Protein AF-A0A934E3X0-F1 (afdb_monomer_lite)

Structure (mmCIF, N/CA/C/O backbone):
data_AF-A0A934E3X0-F1
#
_entry.id   AF-A0A934E3X0-F1
#
loop_
_atom_site.group_PDB
_atom_site.id
_atom_site.type_symbol
_atom_site.label_atom_id
_atom_site.label_alt_id
_atom_site.label_comp_id
_atom_site.label_asym_id
_atom_site.label_entity_id
_atom_site.label_seq_id
_atom_site.pdbx_PDB_ins_code
_atom_site.Cartn_x
_atom_site.Cartn_y
_atom_site.Cartn_z
_atom_site.occupancy
_atom_site.B_iso_or_equiv
_atom_site.auth_seq_id
_atom_site.auth_comp_id
_atom_site.auth_asym_id
_atom_site.auth_atom_id
_atom_site.pdbx_PDB_model_num
ATOM 1 N N . MET A 1 1 ? -31.673 27.595 -51.890 1.00 37.94 1 MET A N 1
ATOM 2 C CA . MET A 1 1 ? -32.051 26.173 -51.716 1.00 37.94 1 MET A CA 1
ATOM 3 C C . MET A 1 1 ? -31.512 25.750 -50.355 1.00 37.94 1 MET A C 1
ATOM 5 O O . MET A 1 1 ? -30.306 25.628 -50.254 1.00 37.94 1 MET A O 1
ATOM 9 N N . LEU A 1 2 ? -32.221 25.829 -49.223 1.00 30.08 2 LEU A N 1
ATOM 10 C CA . LEU A 1 2 ? -33.575 25.390 -48.824 1.00 30.08 2 LEU A CA 1
ATOM 11 C C . LEU A 1 2 ? -33.664 23.862 -48.598 1.00 30.08 2 LEU A C 1
ATOM 13 O O . LEU A 1 2 ? -33.256 23.115 -49.481 1.00 30.08 2 LEU A O 1
ATOM 17 N N . PHE A 1 3 ? -34.230 23.500 -47.427 1.00 30.62 3 PHE A N 1
ATOM 18 C CA . PHE A 1 3 ? -34.384 22.204 -46.712 1.00 30.62 3 PHE A CA 1
ATOM 19 C C . PHE A 1 3 ? -33.191 21.849 -45.799 1.00 30.62 3 PHE A C 1
ATOM 21 O O . PHE A 1 3 ? -32.108 21.586 -46.297 1.00 30.62 3 PHE A O 1
ATOM 28 N N . ILE A 1 4 ? -33.215 21.936 -44.455 1.00 31.58 4 ILE A N 1
ATOM 29 C CA . ILE A 1 4 ? -34.190 21.586 -43.390 1.00 31.58 4 ILE A CA 1
ATOM 30 C C . ILE A 1 4 ? -34.717 20.153 -43.501 1.00 31.58 4 ILE A C 1
ATOM 32 O O . ILE A 1 4 ? -35.638 19.915 -44.270 1.00 31.58 4 ILE A O 1
ATOM 36 N N . THR A 1 5 ? -34.227 19.273 -42.618 1.00 32.75 5 THR A N 1
ATOM 37 C CA . THR A 1 5 ? -35.047 18.253 -41.938 1.00 32.75 5 THR A CA 1
ATOM 38 C C . THR A 1 5 ? -34.384 17.821 -40.634 1.00 32.75 5 THR A C 1
ATOM 40 O O . THR A 1 5 ? -33.288 17.268 -40.620 1.00 32.75 5 THR A O 1
ATOM 43 N N . ALA A 1 6 ? -35.082 18.113 -39.540 1.00 32.00 6 ALA A N 1
ATOM 44 C CA . ALA A 1 6 ? -34.854 17.585 -38.210 1.00 32.00 6 ALA A CA 1
ATOM 45 C C . ALA A 1 6 ? -35.363 16.139 -38.125 1.00 32.00 6 ALA A C 1
ATOM 47 O O . ALA A 1 6 ? -36.420 15.828 -38.675 1.00 32.00 6 ALA A O 1
ATOM 48 N N . LEU A 1 7 ? -34.673 15.288 -37.367 1.00 30.91 7 LEU A N 1
ATOM 49 C CA . LEU A 1 7 ? -35.292 14.103 -36.786 1.00 30.91 7 LEU A CA 1
ATOM 50 C C . LEU A 1 7 ? -34.942 14.058 -35.300 1.00 30.91 7 LEU A C 1
ATOM 52 O O . LEU A 1 7 ? -33.842 13.693 -34.894 1.00 30.91 7 LEU A O 1
ATOM 56 N N . ALA A 1 8 ? -35.907 14.514 -34.509 1.00 31.02 8 ALA A N 1
ATOM 57 C CA . ALA A 1 8 ? -35.975 14.302 -33.080 1.00 31.02 8 ALA A CA 1
ATOM 58 C C . ALA A 1 8 ? -36.229 12.814 -32.813 1.00 31.02 8 ALA A C 1
ATOM 60 O O . ALA A 1 8 ? -37.154 12.233 -33.380 1.00 31.02 8 ALA A O 1
ATOM 61 N N . PHE A 1 9 ? -35.450 12.218 -31.915 1.00 29.70 9 PHE A N 1
ATOM 62 C CA . PHE A 1 9 ? -35.834 10.987 -31.237 1.00 29.70 9 PHE A CA 1
ATOM 63 C C . PHE A 1 9 ? -35.797 11.263 -29.735 1.00 29.70 9 PHE A C 1
ATOM 65 O O . PHE A 1 9 ? -34.794 11.736 -29.202 1.00 29.70 9 PHE A O 1
ATOM 72 N N . GLY A 1 10 ? -36.965 11.107 -29.115 1.00 30.69 10 GLY A N 1
ATOM 73 C CA . GLY A 1 10 ? -37.305 11.620 -27.795 1.00 30.69 10 GLY A CA 1
ATOM 74 C C . GLY A 1 10 ? -36.527 11.013 -26.622 1.00 30.69 10 GLY A C 1
ATOM 75 O O . GLY A 1 10 ? -35.830 10.007 -26.765 1.00 30.69 10 GLY A O 1
ATOM 76 N N . PRO A 1 11 ? -36.674 11.624 -25.434 1.00 35.34 11 PRO A N 1
ATOM 77 C CA . PRO A 1 11 ? -36.043 11.155 -24.214 1.00 35.34 11 PRO A CA 1
ATOM 78 C C . PRO A 1 11 ? -36.692 9.843 -23.769 1.00 35.34 11 PRO A C 1
ATOM 80 O O . PRO A 1 11 ? -37.913 9.744 -23.637 1.00 35.34 11 PRO A O 1
ATOM 83 N N . LEU A 1 12 ? -35.862 8.837 -23.501 1.00 29.53 12 LEU A N 1
ATOM 84 C CA . LEU A 1 12 ? -36.288 7.635 -22.800 1.00 29.53 12 LEU A CA 1
ATOM 85 C C . LEU A 1 12 ? -36.643 8.034 -21.359 1.00 29.53 12 LEU A C 1
ATOM 87 O O . LEU A 1 12 ? -35.777 8.181 -20.498 1.00 29.53 12 LEU A O 1
ATOM 91 N N . ALA A 1 13 ? -37.932 8.240 -21.105 1.00 31.34 13 ALA A N 1
ATOM 92 C CA . ALA A 1 13 ? -38.483 8.321 -19.764 1.00 31.34 13 ALA A CA 1
ATOM 93 C C . ALA A 1 13 ? -38.425 6.924 -19.123 1.00 31.34 13 ALA A C 1
ATOM 95 O O . ALA A 1 13 ? -39.389 6.162 -19.155 1.00 31.34 13 ALA A O 1
ATOM 96 N N . ALA A 1 14 ? -37.276 6.576 -18.544 1.00 31.84 14 ALA A N 1
ATOM 97 C CA . ALA A 1 14 ? -37.182 5.460 -17.617 1.00 31.84 14 ALA A CA 1
ATOM 98 C C . ALA A 1 14 ? -37.760 5.908 -16.267 1.00 31.84 14 ALA A C 1
ATOM 100 O O . ALA A 1 14 ? -37.100 6.533 -15.439 1.00 31.84 14 ALA A O 1
ATOM 101 N N . LYS A 1 15 ? -39.042 5.600 -16.077 1.00 34.06 15 LYS A N 1
ATOM 102 C CA . LYS A 1 15 ? -39.728 5.589 -14.787 1.00 34.06 15 LYS A CA 1
ATOM 103 C C . LYS A 1 15 ? -39.009 4.597 -13.862 1.00 34.06 15 LYS A C 1
ATOM 105 O O . LYS A 1 15 ? -39.299 3.408 -13.895 1.00 34.06 15 LYS A O 1
ATOM 110 N N . ALA A 1 16 ? -38.105 5.084 -13.021 1.00 29.34 16 ALA A N 1
ATOM 111 C CA . ALA A 1 16 ? -37.673 4.378 -11.821 1.00 29.34 16 ALA A CA 1
ATOM 112 C C . ALA A 1 16 ? -38.244 5.130 -10.619 1.00 29.34 16 ALA A C 1
ATOM 114 O O . ALA A 1 16 ? -37.677 6.096 -10.120 1.00 29.34 16 ALA A O 1
ATOM 115 N N . ALA A 1 17 ? -39.442 4.716 -10.216 1.00 32.19 17 ALA A N 1
ATOM 116 C CA . ALA A 1 17 ? -39.957 5.020 -8.898 1.00 32.19 17 ALA A CA 1
ATOM 117 C C . ALA A 1 17 ? -39.159 4.191 -7.882 1.00 32.19 17 ALA A C 1
ATOM 119 O O . ALA A 1 17 ? -39.369 2.986 -7.789 1.00 32.19 17 ALA A O 1
ATOM 120 N N . HIS A 1 18 ? -38.250 4.828 -7.154 1.00 33.38 18 HIS A N 1
ATOM 121 C CA . HIS A 1 18 ? -37.888 4.480 -5.777 1.00 33.38 18 HIS A CA 1
ATOM 122 C C . HIS A 1 18 ? -38.083 5.803 -5.026 1.00 33.38 18 HIS A C 1
ATOM 124 O O . HIS A 1 18 ? -37.352 6.755 -5.264 1.00 33.38 18 HIS A O 1
ATOM 130 N N . ALA A 1 19 ? -39.271 6.054 -4.475 1.00 29.94 19 ALA A N 1
ATOM 131 C CA . ALA A 1 19 ? -39.631 5.641 -3.121 1.00 29.94 19 ALA A CA 1
ATOM 132 C C . ALA A 1 19 ? -38.543 6.089 -2.140 1.00 29.94 19 ALA A C 1
ATOM 134 O O . ALA A 1 19 ? -37.473 5.490 -2.085 1.00 29.94 19 ALA A O 1
ATOM 135 N N . ASP A 1 20 ? -38.848 7.172 -1.423 1.00 31.94 20 ASP A N 1
ATOM 136 C CA . ASP A 1 20 ? -38.170 7.599 -0.206 1.00 31.94 20 ASP A CA 1
ATOM 137 C C . ASP A 1 20 ? -38.100 6.418 0.772 1.00 31.94 20 ASP A C 1
ATOM 139 O O . ASP A 1 20 ? -39.019 6.171 1.553 1.00 31.94 20 ASP A O 1
ATOM 143 N N . GLU A 1 21 ? -37.009 5.664 0.713 1.00 30.62 21 GLU A N 1
ATOM 144 C CA . GLU A 1 21 ? -36.577 4.816 1.809 1.00 30.62 21 GLU A CA 1
ATOM 145 C C . GLU A 1 21 ? -35.590 5.631 2.641 1.00 30.62 21 GLU A C 1
ATOM 147 O O . GLU A 1 21 ? -34.545 6.073 2.158 1.00 30.62 21 GLU A O 1
ATOM 152 N N . VAL A 1 22 ? -35.972 5.854 3.901 1.00 34.38 22 VAL A N 1
ATOM 153 C CA . VAL A 1 22 ? -35.118 6.290 5.013 1.00 34.38 22 VAL A CA 1
ATOM 154 C C . VAL A 1 22 ? -33.699 5.749 4.804 1.00 34.38 22 VAL A C 1
ATOM 156 O O . VAL A 1 22 ? -33.590 4.557 4.511 1.00 34.38 22 VAL A O 1
ATOM 159 N N . PRO A 1 23 ? -32.622 6.547 4.959 1.00 34.75 23 PRO A N 1
ATOM 160 C CA . PRO A 1 23 ? -31.268 6.029 4.837 1.00 34.75 23 PRO A CA 1
ATOM 161 C C . PRO A 1 23 ? -31.065 4.977 5.927 1.00 34.75 23 PRO A C 1
ATOM 163 O O . PRO A 1 23 ? -30.749 5.289 7.073 1.00 34.75 23 PRO A O 1
ATOM 166 N N . GLN A 1 24 ? -31.306 3.714 5.580 1.00 37.62 24 GLN A N 1
ATOM 167 C CA . GLN A 1 24 ? -30.912 2.584 6.389 1.00 37.62 24 GLN A CA 1
ATOM 168 C C . GLN A 1 24 ? -29.394 2.679 6.448 1.00 37.62 24 GLN A C 1
ATOM 170 O O . GLN A 1 24 ? -28.737 2.595 5.407 1.00 37.62 24 GLN A O 1
ATOM 175 N N . SER A 1 25 ? -28.855 2.955 7.642 1.00 43.34 25 SER A N 1
ATOM 176 C CA . SER A 1 25 ? -27.420 2.946 7.917 1.00 43.34 25 SER A CA 1
ATOM 177 C C . SER A 1 25 ? -26.826 1.741 7.179 1.00 43.34 25 SER A C 1
ATOM 179 O O . SER A 1 25 ? -27.262 0.625 7.476 1.00 43.34 25 SER A O 1
ATOM 181 N N . PRO A 1 26 ? -25.959 1.932 6.161 1.00 54.25 26 PRO A N 1
ATOM 182 C CA . PRO A 1 26 ? -25.535 0.858 5.275 1.00 54.25 26 PRO A CA 1
ATOM 183 C C . PRO A 1 26 ? -24.836 -0.176 6.132 1.00 54.25 26 PRO A C 1
ATOM 185 O O . PRO A 1 26 ? -23.713 0.022 6.594 1.00 54.25 26 PRO A O 1
ATOM 188 N N . SER A 1 27 ? -25.556 -1.246 6.420 1.00 56.62 27 SER A N 1
ATOM 189 C CA . SER A 1 27 ? -25.101 -2.235 7.358 1.00 56.62 27 SER A CA 1
ATOM 190 C C . SER A 1 27 ? -24.001 -3.005 6.613 1.00 56.62 27 SER A C 1
ATOM 192 O O . SER A 1 27 ? -24.175 -3.476 5.487 1.00 56.62 27 SER A O 1
ATOM 194 N N . LEU A 1 28 ? -22.789 -2.973 7.161 1.00 66.00 28 LEU A N 1
ATOM 195 C CA . LEU A 1 28 ? -21.596 -3.429 6.457 1.00 66.00 28 LEU A CA 1
ATOM 196 C C . LEU A 1 28 ? -21.351 -4.902 6.781 1.00 66.00 28 LEU A C 1
ATOM 198 O O . LEU A 1 28 ? -21.064 -5.266 7.923 1.00 66.00 28 LEU A O 1
ATOM 202 N N . SER A 1 29 ? -21.441 -5.755 5.762 1.00 77.31 29 SER A N 1
ATOM 203 C CA . SER A 1 29 ? -20.859 -7.097 5.823 1.00 77.31 29 SER A CA 1
ATOM 204 C C . SER A 1 29 ? -19.344 -7.005 5.645 1.00 77.31 29 SER A C 1
ATOM 206 O O . SER A 1 29 ? -18.853 -6.121 4.931 1.00 77.31 29 SER A O 1
ATOM 208 N N . ARG A 1 30 ? -18.588 -7.933 6.245 1.00 80.31 30 ARG A N 1
ATOM 209 C CA . ARG A 1 30 ? -17.117 -7.975 6.139 1.00 80.31 30 ARG A CA 1
ATOM 210 C C . ARG A 1 30 ? -16.632 -7.876 4.685 1.00 80.31 30 ARG A C 1
ATOM 212 O O . ARG A 1 30 ? -15.799 -7.040 4.342 1.00 80.31 30 ARG A O 1
ATOM 219 N N . LEU A 1 31 ? -17.216 -8.679 3.793 1.00 76.94 31 LEU A N 1
ATOM 220 C CA . LEU A 1 31 ? -16.875 -8.668 2.364 1.00 76.94 31 LEU A CA 1
ATOM 221 C C . LEU A 1 31 ? -17.270 -7.358 1.664 1.00 76.94 31 LEU A C 1
ATOM 223 O O . LEU A 1 31 ? -16.590 -6.929 0.729 1.00 76.94 31 LEU A O 1
ATOM 227 N N . GLY A 1 32 ? -18.357 -6.717 2.102 1.00 80.25 32 GLY A N 1
ATOM 228 C CA . GLY A 1 32 ? -18.757 -5.394 1.629 1.00 80.25 32 GLY A CA 1
ATOM 229 C C . GLY A 1 32 ? -17.746 -4.313 2.014 1.00 80.25 32 GLY A C 1
ATOM 230 O O . GLY A 1 32 ? -17.408 -3.474 1.175 1.00 80.25 32 GLY A O 1
ATOM 231 N N . ALA A 1 33 ? -17.211 -4.382 3.237 1.00 78.81 33 ALA A N 1
ATOM 232 C CA . ALA A 1 33 ? -16.188 -3.466 3.736 1.00 78.81 33 ALA A CA 1
ATOM 233 C C . ALA A 1 33 ? -14.894 -3.588 2.929 1.00 78.81 33 ALA A C 1
ATOM 235 O O . ALA A 1 33 ? -14.414 -2.596 2.383 1.00 78.81 33 ALA A O 1
ATOM 236 N N . VAL A 1 34 ? -14.393 -4.814 2.751 1.00 83.12 34 VAL A N 1
ATOM 237 C CA . VAL A 1 34 ? -13.176 -5.080 1.969 1.00 83.12 34 VAL A CA 1
ATOM 238 C C . VAL A 1 34 ? -13.328 -4.603 0.528 1.00 83.12 34 VAL A C 1
ATOM 240 O O . VAL A 1 34 ? -12.466 -3.891 0.012 1.00 83.12 34 VAL A O 1
ATOM 243 N N . ARG A 1 35 ? -14.444 -4.937 -0.135 1.00 85.31 35 ARG A N 1
ATOM 244 C CA . ARG A 1 35 ? -14.687 -4.506 -1.519 1.00 85.31 35 ARG A CA 1
ATOM 245 C C . ARG A 1 35 ? -14.656 -2.989 -1.641 1.00 85.31 35 ARG A C 1
ATOM 247 O O . ARG A 1 35 ? -14.082 -2.463 -2.595 1.00 85.31 35 ARG A O 1
ATOM 254 N N . ARG A 1 36 ? -15.287 -2.294 -0.694 1.00 83.25 36 ARG A N 1
ATOM 255 C CA . ARG A 1 36 ? -15.333 -0.838 -0.712 1.00 83.25 36 ARG A CA 1
ATOM 256 C C . ARG A 1 36 ? -13.952 -0.245 -0.456 1.00 83.25 36 ARG A C 1
ATOM 258 O O . ARG A 1 36 ? -13.524 0.547 -1.289 1.00 83.25 36 ARG A O 1
ATOM 265 N N . ALA A 1 37 ? -13.240 -0.708 0.572 1.00 84.19 37 ALA A N 1
ATOM 266 C CA . ALA A 1 37 ? -11.875 -0.283 0.879 1.00 84.19 37 ALA A CA 1
ATOM 267 C C . ALA A 1 37 ? -10.943 -0.432 -0.332 1.00 84.19 37 ALA A C 1
ATOM 269 O O . ALA A 1 37 ? -10.311 0.530 -0.748 1.00 84.19 37 ALA A O 1
ATOM 270 N N . VAL A 1 38 ? -10.927 -1.597 -0.985 1.00 85.25 38 VAL A N 1
ATOM 271 C CA . VAL A 1 38 ? -10.086 -1.836 -2.173 1.00 85.25 38 VAL A CA 1
ATOM 272 C C . VAL A 1 38 ? -10.429 -0.883 -3.328 1.00 85.25 38 VAL A C 1
ATOM 274 O O . VAL A 1 38 ? -9.555 -0.508 -4.107 1.00 85.25 38 VAL A O 1
ATOM 277 N N . SER A 1 39 ? -11.693 -0.475 -3.460 1.00 84.62 39 SER A N 1
ATOM 278 C CA . SER A 1 39 ? -12.124 0.430 -4.531 1.00 84.62 39 SER A CA 1
ATOM 279 C C . SER A 1 39 ? -11.853 1.913 -4.257 1.00 84.62 39 SER A C 1
ATOM 281 O O . SER A 1 39 ? -11.651 2.664 -5.211 1.00 84.62 39 SER A O 1
ATOM 283 N N . SER A 1 40 ? -11.864 2.342 -2.991 1.00 84.56 40 SER A N 1
ATOM 284 C CA . SER A 1 40 ? -11.765 3.755 -2.599 1.00 84.56 40 SER A CA 1
ATOM 285 C C . SER A 1 40 ? -10.419 4.141 -1.986 1.00 84.56 40 SER A C 1
ATOM 287 O O . SER A 1 40 ? -10.126 5.332 -1.888 1.00 84.56 40 SER A O 1
ATOM 289 N N . ASN A 1 41 ? -9.586 3.175 -1.594 1.00 87.75 41 ASN A N 1
ATOM 290 C CA . ASN A 1 41 ? -8.328 3.459 -0.919 1.00 87.75 41 ASN A CA 1
ATOM 291 C C . ASN A 1 41 ? -7.305 4.114 -1.869 1.00 87.75 41 ASN A C 1
ATOM 293 O O . ASN A 1 41 ? -6.878 3.538 -2.875 1.00 87.75 41 ASN A O 1
ATOM 297 N N . LEU A 1 42 ? -6.890 5.335 -1.520 1.00 86.94 42 LEU A N 1
ATOM 298 C CA . LEU A 1 42 ? -5.959 6.138 -2.312 1.00 86.94 42 LEU A CA 1
ATOM 299 C C . LEU A 1 42 ? -4.542 5.548 -2.343 1.00 86.94 42 LEU A C 1
ATOM 301 O O . LEU A 1 42 ? -3.879 5.636 -3.374 1.00 86.94 42 LEU A O 1
ATOM 305 N N . VAL A 1 43 ? -4.087 4.927 -1.250 1.00 88.44 43 VAL A N 1
ATOM 306 C CA . VAL A 1 43 ? -2.760 4.293 -1.170 1.00 88.44 43 VAL A CA 1
ATOM 307 C C . VAL A 1 43 ? -2.681 3.127 -2.153 1.00 88.44 43 VAL A C 1
ATOM 309 O O . VAL A 1 43 ? -1.729 3.014 -2.922 1.00 88.44 43 VAL A O 1
ATOM 312 N N . LEU A 1 44 ? -3.729 2.309 -2.241 1.00 91.19 44 LEU A N 1
ATOM 313 C CA . LEU A 1 44 ? -3.761 1.227 -3.221 1.00 91.19 44 LEU A CA 1
ATOM 314 C C . LEU A 1 44 ? -3.767 1.759 -4.667 1.00 91.19 44 LEU A C 1
ATOM 316 O O . LEU A 1 44 ? -3.134 1.176 -5.554 1.00 91.19 44 LEU A O 1
ATOM 320 N N . LEU A 1 45 ? -4.442 2.886 -4.923 1.00 90.38 45 LEU A N 1
ATOM 321 C CA . LEU A 1 45 ? -4.426 3.539 -6.235 1.00 90.38 45 LEU A CA 1
ATOM 322 C C . LEU A 1 45 ? -3.033 4.059 -6.607 1.00 90.38 45 LEU A C 1
ATOM 324 O O . LEU A 1 45 ? -2.607 3.855 -7.747 1.00 90.38 45 LEU A O 1
ATOM 328 N N . THR A 1 46 ? -2.302 4.684 -5.679 1.00 93.25 46 THR A N 1
ATOM 329 C CA . THR A 1 46 ? -0.929 5.138 -5.947 1.00 93.25 46 THR A CA 1
ATOM 330 C C . THR A 1 46 ? -0.008 3.953 -6.219 1.00 93.25 46 THR A C 1
ATOM 332 O O . THR A 1 46 ? 0.695 3.966 -7.230 1.00 93.25 46 THR A O 1
ATOM 335 N N . LYS A 1 47 ? -0.097 2.869 -5.437 1.00 92.94 47 LYS A N 1
ATOM 336 C CA . LYS A 1 47 ? 0.648 1.626 -5.703 1.00 92.94 47 LYS A CA 1
ATOM 337 C C . LYS A 1 47 ? 0.314 1.009 -7.056 1.00 92.94 47 LYS A C 1
ATOM 339 O O . LYS A 1 47 ? 1.207 0.572 -7.785 1.00 92.94 47 LYS A O 1
ATOM 344 N N . ARG A 1 48 ? -0.957 1.032 -7.460 1.00 94.25 48 ARG A N 1
ATOM 345 C CA . ARG A 1 48 ? -1.369 0.571 -8.793 1.00 94.25 48 ARG A CA 1
ATOM 346 C C . ARG A 1 48 ? -0.740 1.411 -9.909 1.00 94.2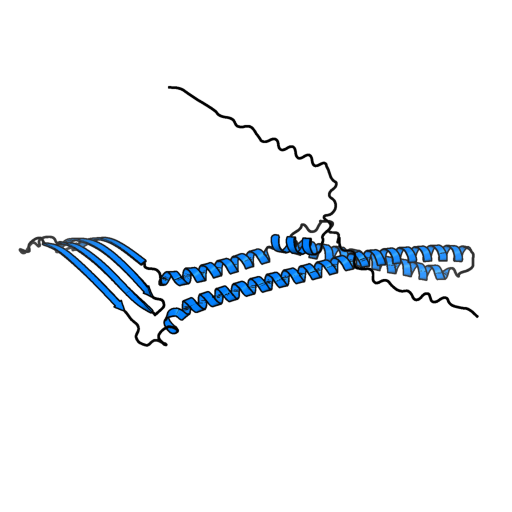5 48 ARG A C 1
ATOM 348 O O . ARG A 1 48 ? -0.362 0.862 -10.948 1.00 94.25 48 ARG A O 1
ATOM 355 N N . LEU A 1 49 ? -0.639 2.727 -9.719 1.00 95.44 49 LEU A N 1
ATOM 356 C CA . LEU A 1 49 ? 0.026 3.626 -10.665 1.00 95.44 49 LEU A CA 1
ATOM 357 C C . LEU A 1 49 ? 1.541 3.394 -10.700 1.00 95.44 49 LEU A C 1
ATOM 359 O O . LEU A 1 49 ? 2.110 3.371 -11.790 1.00 95.44 49 LEU A O 1
ATOM 363 N N . GLU A 1 50 ? 2.182 3.158 -9.553 1.00 94.44 50 GLU A N 1
ATOM 364 C CA . GLU A 1 50 ? 3.605 2.802 -9.463 1.00 94.44 50 GLU A CA 1
ATOM 365 C C . GLU A 1 50 ? 3.909 1.509 -10.227 1.00 94.44 50 GLU A C 1
ATOM 367 O O . GLU A 1 50 ? 4.786 1.506 -11.093 1.00 94.44 50 GLU A O 1
ATOM 372 N N . MET A 1 51 ? 3.127 0.448 -9.999 1.00 95.81 51 MET A N 1
ATOM 373 C CA . MET A 1 51 ? 3.226 -0.804 -10.755 1.00 95.81 51 MET A CA 1
ATOM 374 C C . MET A 1 51 ? 3.073 -0.550 -12.263 1.00 95.81 51 MET A C 1
ATOM 376 O O . MET A 1 51 ? 3.875 -1.025 -13.066 1.00 95.81 51 MET A O 1
ATOM 380 N N . ARG A 1 52 ? 2.067 0.233 -12.678 1.00 95.94 52 ARG A N 1
ATOM 381 C CA . ARG A 1 52 ? 1.836 0.520 -14.102 1.00 95.94 52 ARG A CA 1
ATOM 382 C C . ARG A 1 52 ? 2.967 1.339 -14.722 1.00 95.94 52 ARG A C 1
ATOM 384 O O . ARG A 1 52 ? 3.330 1.088 -15.869 1.00 95.94 52 ARG A O 1
ATOM 391 N N . ARG A 1 53 ? 3.541 2.287 -13.978 1.00 96.62 53 ARG A N 1
ATOM 392 C CA . ARG A 1 53 ? 4.730 3.043 -14.392 1.00 96.62 53 ARG A CA 1
ATOM 393 C C . ARG A 1 53 ? 5.902 2.101 -14.640 1.00 96.62 53 ARG A C 1
ATOM 395 O O . ARG A 1 53 ? 6.554 2.211 -15.670 1.00 96.62 53 ARG A O 1
ATOM 402 N N . GLN A 1 54 ? 6.142 1.168 -13.728 1.00 94.06 54 GLN A N 1
ATOM 403 C CA . GLN A 1 54 ? 7.259 0.228 -13.822 1.00 94.06 54 GLN A CA 1
ATOM 404 C C . GLN A 1 54 ? 7.095 -0.739 -14.993 1.00 94.06 54 GLN A C 1
ATOM 406 O O . GLN A 1 54 ? 8.035 -0.950 -15.755 1.00 94.06 54 GLN A O 1
ATOM 411 N N . HIS A 1 55 ? 5.869 -1.193 -15.244 1.00 95.38 55 HIS A N 1
ATOM 412 C CA . HIS A 1 55 ? 5.561 -1.960 -16.443 1.00 95.38 55 HIS A CA 1
ATOM 413 C C . HIS A 1 55 ? 5.846 -1.177 -17.739 1.00 95.38 55 HIS A C 1
ATOM 415 O O . HIS A 1 55 ? 6.386 -1.720 -18.703 1.00 95.38 55 HIS A O 1
ATOM 421 N N . LEU A 1 56 ? 5.521 0.121 -17.776 1.00 95.25 56 LEU A N 1
ATOM 422 C CA . LEU A 1 56 ? 5.852 0.976 -18.920 1.00 95.25 56 LEU A CA 1
ATOM 423 C C . LEU A 1 56 ? 7.361 1.186 -19.071 1.00 95.25 56 LEU A C 1
ATOM 425 O O . LEU A 1 56 ? 7.839 1.210 -20.201 1.00 95.25 56 LEU A O 1
ATOM 429 N N . LEU A 1 57 ? 8.112 1.285 -17.973 1.00 94.31 57 LEU A N 1
ATOM 430 C CA . LEU A 1 57 ? 9.575 1.351 -18.012 1.00 94.31 57 LEU A CA 1
ATOM 431 C C . LEU A 1 57 ? 10.188 0.049 -18.538 1.00 94.31 57 LEU A C 1
ATOM 433 O O . LEU A 1 57 ? 11.088 0.105 -19.371 1.00 94.31 57 LEU A O 1
ATOM 437 N N . ALA A 1 58 ? 9.651 -1.110 -18.153 1.00 93.56 58 ALA A N 1
ATOM 438 C CA . ALA A 1 58 ? 10.063 -2.395 -18.716 1.00 93.56 58 ALA A CA 1
ATOM 439 C C . ALA A 1 58 ? 9.783 -2.485 -20.222 1.00 93.56 58 ALA A C 1
ATOM 441 O O . ALA A 1 58 ? 10.608 -2.981 -20.986 1.00 93.56 58 ALA A O 1
ATOM 442 N N . ARG A 1 59 ? 8.659 -1.929 -20.687 1.00 92.31 59 ARG A N 1
ATOM 443 C CA . ARG A 1 59 ? 8.383 -1.799 -22.126 1.00 92.31 59 ARG A CA 1
ATOM 444 C C . ARG A 1 59 ? 9.309 -0.795 -22.812 1.00 92.31 59 ARG A C 1
ATOM 446 O O . ARG A 1 59 ? 9.754 -1.059 -23.923 1.00 92.31 59 ARG A O 1
ATOM 453 N N . ALA A 1 60 ? 9.627 0.327 -22.171 1.00 91.88 60 ALA A N 1
ATOM 454 C CA . ALA A 1 60 ? 10.557 1.324 -22.698 1.00 91.88 60 ALA A CA 1
ATOM 455 C C . ALA A 1 60 ? 12.000 0.796 -22.762 1.00 91.88 60 ALA A C 1
ATOM 457 O O . ALA A 1 60 ? 12.750 1.188 -23.651 1.00 91.88 60 ALA A O 1
ATOM 458 N N . ALA A 1 61 ? 12.376 -0.157 -21.903 1.00 90.31 61 ALA A N 1
ATOM 459 C CA . ALA A 1 61 ? 13.670 -0.837 -21.974 1.00 90.31 61 ALA A CA 1
ATOM 460 C C . ALA A 1 61 ? 13.882 -1.586 -23.304 1.00 90.31 61 ALA A C 1
ATOM 462 O O . ALA A 1 61 ? 15.024 -1.836 -23.686 1.00 90.31 61 ALA A O 1
ATOM 463 N N . TRP A 1 62 ? 12.808 -1.890 -24.044 1.00 87.94 62 TRP A N 1
ATOM 464 C CA . TRP A 1 62 ? 12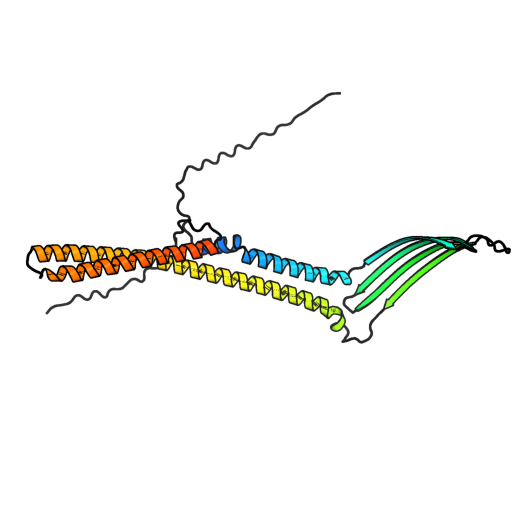.890 -2.440 -25.398 1.00 87.94 62 TRP A CA 1
ATOM 465 C C . TRP A 1 62 ? 13.192 -1.400 -26.485 1.00 87.94 62 TRP A C 1
ATOM 467 O O . TRP A 1 62 ? 13.621 -1.778 -27.573 1.00 87.94 62 TRP A O 1
ATOM 477 N N . GLN A 1 63 ? 13.013 -0.102 -26.216 1.00 89.19 63 GLN A N 1
ATOM 478 C CA . GLN A 1 63 ? 13.185 0.973 -27.201 1.00 89.19 63 GLN A CA 1
ATOM 479 C C . GLN A 1 63 ? 14.562 0.960 -27.888 1.00 89.19 63 GLN A C 1
ATOM 481 O O . GLN A 1 63 ? 14.593 1.067 -29.116 1.00 89.19 63 GLN A O 1
ATOM 486 N N . PRO A 1 64 ? 15.695 0.756 -27.183 1.00 86.69 64 PRO A N 1
ATOM 487 C CA . PRO A 1 64 ? 17.004 0.685 -27.831 1.00 86.69 64 PRO A CA 1
ATOM 488 C C . PRO A 1 64 ? 17.149 -0.480 -28.814 1.00 86.69 64 PRO A C 1
ATOM 490 O O . PRO A 1 64 ? 18.062 -0.451 -29.630 1.00 86.69 64 PRO A O 1
ATOM 493 N N . TYR A 1 65 ? 16.291 -1.501 -28.724 1.00 87.12 65 TYR A N 1
ATOM 494 C CA . TYR A 1 65 ? 16.317 -2.688 -29.582 1.00 87.12 65 TYR A CA 1
ATOM 495 C C . TYR A 1 65 ? 15.304 -2.630 -30.731 1.00 87.12 65 TYR A C 1
ATOM 497 O O . TYR A 1 65 ? 15.166 -3.588 -31.491 1.00 87.12 65 TYR A O 1
ATOM 505 N N . SER A 1 66 ? 14.579 -1.519 -30.858 1.00 89.81 66 SER A N 1
ATOM 506 C CA . SER A 1 66 ? 13.713 -1.260 -32.004 1.00 89.81 66 SER A CA 1
ATOM 507 C C . SER A 1 66 ? 14.505 -0.602 -33.141 1.00 89.81 66 SER A C 1
ATOM 509 O O . SER A 1 66 ? 15.455 0.135 -32.864 1.00 89.81 66 SER A O 1
ATOM 511 N N . PRO A 1 67 ? 14.162 -0.868 -34.415 1.00 90.75 67 PRO A N 1
ATOM 512 C CA . PRO A 1 67 ? 14.810 -0.196 -35.531 1.00 90.75 67 PRO A CA 1
ATOM 513 C C . PRO A 1 67 ? 14.477 1.300 -35.497 1.00 90.75 67 PRO A C 1
ATOM 515 O O . PRO A 1 67 ? 13.303 1.673 -35.466 1.00 90.75 67 PRO A O 1
ATOM 518 N N . SER A 1 68 ? 15.497 2.155 -35.520 1.00 90.88 68 SER A N 1
ATOM 519 C CA . SER A 1 68 ? 15.326 3.599 -35.673 1.00 90.88 68 SER A CA 1
ATOM 520 C C . SER A 1 68 ? 15.558 4.008 -37.123 1.00 90.88 68 SER A C 1
ATOM 522 O O . SER A 1 68 ? 16.473 3.508 -37.775 1.00 90.88 68 SER A O 1
ATOM 524 N N . LEU A 1 69 ? 14.718 4.917 -37.623 1.00 92.75 69 LEU A N 1
ATOM 525 C CA . LEU A 1 69 ? 14.889 5.593 -38.906 1.00 92.75 69 LEU A CA 1
ATOM 526 C C . LEU A 1 69 ? 15.208 7.059 -38.621 1.00 92.75 69 LEU A C 1
ATOM 528 O O . LEU A 1 69 ? 14.429 7.744 -37.958 1.00 92.75 69 LEU A O 1
ATOM 532 N N . ILE A 1 70 ? 16.344 7.523 -39.119 1.00 93.50 70 ILE A N 1
ATOM 533 C CA . ILE A 1 70 ? 16.777 8.914 -39.033 1.00 93.50 70 ILE A CA 1
ATOM 534 C C . ILE A 1 70 ? 16.758 9.473 -40.449 1.00 93.50 70 ILE A C 1
ATOM 536 O O . ILE A 1 70 ? 17.321 8.871 -41.361 1.00 93.50 70 ILE A O 1
ATOM 540 N N . LEU A 1 71 ? 16.086 10.606 -40.620 1.00 94.44 71 LEU A N 1
ATOM 541 C CA . LEU A 1 71 ? 16.078 11.384 -41.851 1.00 94.44 71 LEU A CA 1
ATOM 542 C C . LEU A 1 71 ? 16.619 12.763 -41.503 1.00 94.44 71 LEU A C 1
ATOM 544 O O . LEU A 1 71 ? 16.083 13.429 -40.618 1.00 94.44 71 LEU A O 1
ATOM 548 N N . GLU A 1 72 ? 17.676 13.167 -42.183 1.00 93.00 72 GLU A N 1
ATOM 549 C CA . GLU A 1 72 ? 18.369 14.423 -41.947 1.00 93.00 72 GLU A CA 1
ATOM 55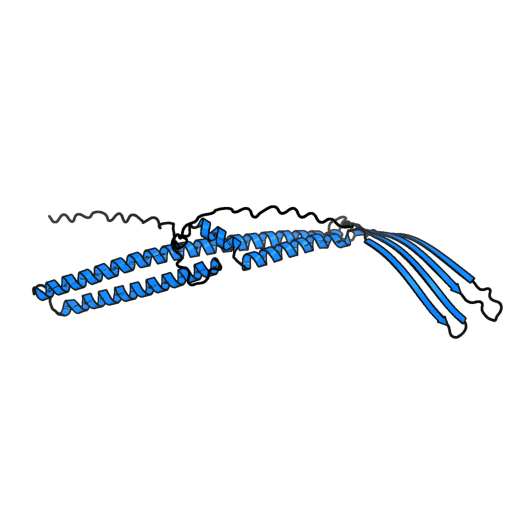0 C C . GLU A 1 72 ? 18.458 15.191 -43.266 1.00 93.00 72 GLU A C 1
ATOM 552 O O . GLU A 1 72 ? 18.681 14.616 -44.335 1.00 93.00 72 GLU A O 1
ATOM 557 N N . ALA A 1 73 ? 18.201 16.492 -43.200 1.00 93.88 73 ALA A N 1
ATOM 558 C CA . ALA A 1 73 ? 18.269 17.390 -44.337 1.00 93.88 73 ALA A CA 1
ATOM 559 C C . ALA A 1 73 ? 18.843 18.715 -43.846 1.00 93.88 73 ALA A C 1
ATOM 561 O O . ALA A 1 73 ? 18.174 19.458 -43.126 1.00 93.88 73 ALA A O 1
ATOM 562 N N . ASP A 1 74 ? 20.072 19.004 -44.245 1.00 92.06 74 ASP A N 1
ATOM 563 C CA . ASP A 1 74 ? 20.794 20.194 -43.830 1.00 92.06 74 ASP A CA 1
ATOM 564 C C . ASP A 1 74 ? 21.074 21.093 -45.021 1.00 92.06 74 ASP A C 1
ATOM 566 O O . ASP A 1 74 ? 21.487 20.648 -46.092 1.00 92.06 74 ASP A O 1
ATOM 570 N N . TYR A 1 75 ? 20.919 22.392 -44.801 1.00 91.62 75 TYR A N 1
ATOM 571 C CA . TYR A 1 75 ? 21.353 23.414 -45.737 1.00 91.62 75 TYR A CA 1
ATOM 572 C C . TYR A 1 75 ? 22.326 24.345 -45.027 1.00 91.62 75 TYR A C 1
ATOM 574 O O . TYR A 1 75 ? 21.960 25.073 -44.102 1.00 91.62 75 TYR A O 1
ATOM 582 N N . ARG A 1 76 ? 23.586 24.311 -45.456 1.00 87.75 76 ARG A N 1
ATOM 583 C CA . ARG A 1 76 ? 24.656 25.150 -44.923 1.00 87.75 76 ARG A CA 1
ATOM 584 C C . ARG A 1 76 ? 25.118 26.126 -45.991 1.00 87.75 76 ARG A C 1
ATOM 586 O O . ARG A 1 76 ? 25.420 25.746 -47.119 1.00 87.75 76 ARG A O 1
ATOM 593 N N . LYS A 1 77 ? 25.202 27.398 -45.609 1.00 83.12 77 LYS A N 1
ATOM 594 C CA . LYS A 1 77 ? 25.787 28.459 -46.425 1.00 83.12 77 LYS A CA 1
ATOM 595 C C . LYS A 1 77 ? 26.970 29.045 -45.669 1.00 83.12 77 LYS A C 1
ATOM 597 O O . LYS A 1 77 ? 26.784 29.590 -44.584 1.00 83.12 77 LYS A O 1
ATOM 602 N N . ALA A 1 78 ? 28.156 28.938 -46.250 1.00 77.44 78 ALA A N 1
ATOM 603 C CA . ALA A 1 78 ? 29.361 29.565 -45.734 1.00 77.44 78 ALA A CA 1
ATOM 604 C C . ALA A 1 78 ? 29.775 30.700 -46.676 1.00 77.44 78 ALA A C 1
ATOM 606 O O . ALA A 1 78 ? 29.779 30.553 -47.900 1.00 77.44 78 ALA A O 1
ATOM 607 N N . GLU A 1 79 ? 30.081 31.863 -46.110 1.00 69.38 79 GLU A N 1
ATOM 608 C CA . GLU A 1 79 ? 30.679 32.969 -46.855 1.00 69.38 79 GLU A CA 1
ATOM 609 C C . GLU A 1 79 ? 32.171 32.973 -46.518 1.00 69.38 79 GLU A C 1
ATOM 611 O O . GLU A 1 79 ? 32.554 33.233 -45.380 1.00 69.38 79 GLU A O 1
ATOM 616 N N . ALA A 1 80 ? 33.008 32.591 -47.485 1.00 62.56 80 ALA A N 1
ATOM 617 C CA . ALA A 1 80 ? 34.453 32.667 -47.346 1.00 62.56 80 ALA A CA 1
ATOM 618 C C . ALA A 1 80 ? 34.921 34.013 -47.912 1.00 62.56 80 ALA A C 1
ATOM 620 O O . ALA A 1 80 ? 34.811 34.242 -49.120 1.00 62.56 80 ALA A O 1
ATOM 621 N N . ASP A 1 81 ? 35.468 34.876 -47.050 1.00 60.44 81 ASP A N 1
ATOM 622 C CA . ASP A 1 81 ? 35.857 36.266 -47.358 1.00 60.44 81 ASP A CA 1
ATOM 623 C C . ASP A 1 81 ? 36.773 36.421 -48.591 1.00 60.44 81 ASP A C 1
ATOM 625 O O . ASP A 1 81 ? 36.813 37.489 -49.198 1.00 60.44 81 ASP A O 1
ATOM 629 N N . ALA A 1 82 ? 37.483 35.361 -49.000 1.00 61.19 82 ALA A N 1
ATOM 630 C CA . ALA A 1 82 ? 38.399 35.369 -50.145 1.00 61.19 82 ALA A CA 1
ATOM 631 C C . ALA A 1 82 ? 37.989 34.459 -51.326 1.00 61.19 82 ALA A C 1
ATOM 633 O O . ALA A 1 82 ? 38.581 34.572 -52.398 1.00 61.19 82 ALA A O 1
ATOM 634 N N . PHE A 1 83 ? 37.000 33.569 -51.165 1.00 57.19 83 PHE A N 1
ATOM 635 C CA . PHE A 1 83 ? 36.710 32.500 -52.140 1.00 57.19 83 PHE A CA 1
ATOM 636 C C . PHE A 1 83 ? 35.241 32.393 -52.562 1.00 57.19 83 PHE A C 1
ATOM 638 O O . PHE A 1 83 ? 34.906 31.492 -53.314 1.00 57.19 83 PHE A O 1
ATOM 645 N N . GLY A 1 84 ? 34.373 33.327 -52.167 1.00 62.97 84 GLY A N 1
ATOM 646 C CA . GLY A 1 84 ? 32.971 33.361 -52.591 1.00 62.97 84 GLY A CA 1
ATOM 647 C C . GLY A 1 84 ? 32.035 32.523 -51.709 1.00 62.97 84 GLY A C 1
ATOM 648 O O . GLY A 1 84 ? 32.401 32.068 -50.628 1.00 62.97 84 GLY A O 1
ATOM 649 N N . ARG A 1 85 ? 30.770 32.397 -52.134 1.00 68.50 85 ARG A N 1
ATOM 650 C CA . ARG A 1 85 ? 29.703 31.731 -51.366 1.00 68.50 85 ARG A CA 1
ATOM 651 C C . ARG A 1 85 ? 29.719 30.228 -51.611 1.00 68.50 85 ARG A C 1
ATOM 653 O O . ARG A 1 85 ? 29.407 29.810 -52.721 1.00 68.50 85 ARG A O 1
ATOM 660 N N . GLU A 1 86 ? 29.991 29.447 -50.576 1.00 72.88 86 GLU A N 1
ATOM 661 C CA . GLU A 1 86 ? 29.845 27.994 -50.596 1.00 72.88 86 GLU A CA 1
ATOM 662 C C . GLU A 1 86 ? 28.441 27.619 -50.108 1.00 72.88 86 GLU A C 1
ATOM 664 O O . GLU A 1 86 ? 27.968 28.092 -49.067 1.00 72.88 86 GLU A O 1
ATOM 669 N N . GLN A 1 87 ? 27.747 26.801 -50.895 1.00 81.31 87 GLN A N 1
ATOM 670 C CA . GLN A 1 87 ? 26.431 26.269 -50.550 1.00 81.31 87 GLN A CA 1
ATOM 671 C C . GLN A 1 87 ? 26.521 24.751 -50.517 1.00 81.31 87 GLN A C 1
ATOM 673 O O . GLN A 1 87 ? 26.872 24.143 -51.526 1.00 81.31 87 GLN A O 1
ATOM 678 N N . VAL A 1 88 ? 26.190 24.161 -49.371 1.00 83.81 88 VAL A N 1
ATOM 679 C CA . VAL A 1 88 ? 26.163 22.713 -49.170 1.00 83.81 88 VAL A CA 1
ATOM 680 C C . VAL A 1 88 ? 24.757 22.305 -48.762 1.00 83.81 88 VAL A C 1
ATOM 682 O O . VAL A 1 88 ? 24.221 22.779 -47.760 1.00 83.81 88 VAL A O 1
ATOM 685 N N . LEU A 1 89 ? 24.166 21.421 -49.553 1.00 87.50 89 LEU A N 1
ATOM 686 C CA . LEU A 1 89 ? 22.889 20.783 -49.287 1.00 87.50 89 LEU A CA 1
ATOM 687 C C . LEU A 1 89 ? 23.149 19.300 -49.024 1.00 87.50 89 LEU A C 1
ATOM 689 O O . LEU A 1 89 ? 23.621 18.587 -49.910 1.00 87.50 89 LEU A O 1
ATOM 693 N N . SER A 1 90 ? 22.862 18.856 -47.808 1.00 89.06 90 SER A N 1
ATOM 694 C CA . SER A 1 90 ? 23.094 17.488 -47.357 1.00 89.06 90 SER A CA 1
ATOM 695 C C . SER A 1 90 ? 21.763 16.810 -47.077 1.00 89.06 90 SER A C 1
ATOM 697 O O . SER A 1 90 ? 20.911 17.360 -46.386 1.00 89.06 90 SER A O 1
ATOM 699 N N . TYR A 1 91 ? 21.595 15.602 -47.598 1.00 92.62 91 TYR A N 1
ATOM 700 C CA . TYR A 1 91 ? 20.482 14.721 -47.272 1.00 92.62 91 TYR A CA 1
ATOM 701 C C . TYR A 1 91 ? 21.040 13.405 -46.762 1.00 92.62 91 TYR A C 1
ATOM 703 O O . TYR A 1 91 ? 21.903 12.821 -47.416 1.00 92.62 91 TYR A O 1
ATOM 711 N N . ALA A 1 92 ? 20.536 12.915 -45.638 1.00 92.31 92 ALA A N 1
ATOM 712 C CA . ALA A 1 92 ? 20.900 11.608 -45.124 1.00 92.31 92 ALA A CA 1
ATOM 713 C C . ALA A 1 92 ? 19.667 10.830 -44.666 1.00 92.31 92 ALA A C 1
ATOM 715 O O . ALA A 1 92 ? 18.717 11.372 -44.102 1.00 92.31 92 ALA A O 1
ATOM 716 N N . ALA A 1 93 ? 19.690 9.530 -44.915 1.00 93.81 93 ALA A N 1
ATOM 717 C CA . ALA A 1 93 ? 18.731 8.578 -44.394 1.00 93.81 93 ALA A CA 1
ATOM 718 C C . ALA A 1 93 ? 19.506 7.415 -43.778 1.00 93.81 93 ALA A C 1
ATOM 720 O O . ALA A 1 93 ? 20.357 6.815 -44.432 1.00 93.81 93 ALA A O 1
ATOM 721 N N . GLY A 1 94 ? 19.220 7.093 -42.521 1.00 93.12 94 GLY A N 1
ATOM 722 C CA . GLY A 1 94 ? 19.889 6.028 -41.785 1.00 93.12 94 GLY A CA 1
ATOM 723 C C . GLY A 1 94 ? 18.894 5.128 -41.073 1.00 93.12 94 GLY A C 1
ATOM 724 O O . GLY A 1 94 ? 17.941 5.609 -40.465 1.00 93.12 94 GLY A O 1
ATOM 725 N N . VAL A 1 95 ? 19.128 3.820 -41.122 1.00 93.62 95 VAL A N 1
ATOM 726 C CA . VAL A 1 95 ? 18.423 2.826 -40.311 1.00 93.62 95 VAL A CA 1
ATOM 727 C C . VAL A 1 95 ? 19.424 2.163 -39.381 1.00 93.62 95 VAL A C 1
ATOM 729 O O . VAL A 1 95 ? 20.456 1.670 -39.837 1.00 93.62 95 VAL A O 1
ATOM 732 N N . ALA A 1 96 ? 19.119 2.118 -38.088 1.00 92.25 96 ALA A N 1
ATOM 733 C CA . ALA A 1 96 ? 19.940 1.432 -37.098 1.00 92.25 96 ALA A CA 1
ATOM 734 C C . ALA A 1 96 ? 19.106 0.429 -36.299 1.00 92.25 96 ALA A C 1
ATOM 736 O O . ALA A 1 96 ? 17.992 0.721 -35.872 1.00 92.25 96 ALA A O 1
ATOM 737 N N . LEU A 1 97 ? 19.663 -0.759 -36.078 1.00 91.62 97 LEU A N 1
ATOM 738 C CA . LEU A 1 97 ? 19.073 -1.822 -35.278 1.00 91.62 97 LEU A CA 1
ATOM 739 C C . LEU A 1 97 ? 20.116 -2.358 -34.303 1.00 91.62 97 LEU A C 1
ATOM 741 O O . LEU A 1 97 ? 21.166 -2.861 -34.704 1.00 91.62 97 LEU A O 1
ATOM 745 N N . LYS A 1 98 ? 19.799 -2.312 -33.012 1.00 88.50 98 LYS A N 1
ATOM 746 C CA . LYS A 1 98 ? 20.573 -2.995 -31.978 1.00 88.50 98 LYS A CA 1
ATOM 747 C C . LYS A 1 98 ? 19.830 -4.251 -31.554 1.00 88.50 98 LYS A C 1
ATOM 749 O O . LYS A 1 98 ? 18.657 -4.208 -31.211 1.00 88.50 98 LYS A O 1
ATOM 754 N N . THR A 1 99 ? 20.511 -5.384 -31.556 1.00 83.81 99 THR A N 1
ATOM 755 C CA . THR A 1 99 ? 19.923 -6.663 -31.142 1.00 83.81 99 THR A CA 1
ATOM 756 C C . THR A 1 99 ? 20.159 -6.924 -29.647 1.00 83.81 99 THR A C 1
ATOM 758 O O . THR A 1 99 ? 21.162 -6.455 -29.098 1.00 83.81 99 THR A O 1
ATOM 761 N N . PRO A 1 100 ? 19.293 -7.706 -28.968 1.00 76.94 100 PRO A N 1
ATOM 762 C CA . PRO A 1 100 ? 19.487 -8.092 -27.562 1.00 76.94 100 PRO A CA 1
ATOM 763 C C . PRO A 1 100 ? 20.783 -8.872 -27.293 1.00 76.94 100 PRO A C 1
ATOM 765 O O . PRO A 1 100 ? 21.297 -8.860 -26.180 1.00 76.94 100 PRO A O 1
ATOM 768 N N . ILE A 1 101 ? 21.349 -9.505 -28.326 1.00 76.69 101 ILE A N 1
ATOM 769 C CA . ILE A 1 101 ? 22.659 -10.180 -28.289 1.00 76.69 101 ILE A CA 1
ATOM 770 C C . ILE A 1 101 ? 23.845 -9.203 -28.425 1.00 76.69 101 ILE A C 1
ATOM 772 O O . ILE A 1 101 ? 24.994 -9.623 -28.523 1.00 76.69 101 ILE A O 1
ATOM 776 N N . GLY A 1 102 ? 23.587 -7.890 -28.458 1.00 78.94 102 GLY A N 1
ATOM 777 C CA . GLY A 1 102 ? 24.608 -6.839 -28.481 1.00 78.94 102 GLY A CA 1
ATOM 778 C C . GLY A 1 102 ? 25.169 -6.503 -29.864 1.00 78.94 102 GLY A C 1
ATOM 779 O O . GLY A 1 102 ? 26.024 -5.627 -29.956 1.00 78.94 102 GLY A O 1
ATOM 780 N N . THR A 1 103 ? 24.696 -7.156 -30.931 1.00 85.81 103 THR A N 1
ATOM 781 C CA . THR A 1 103 ? 25.096 -6.826 -32.310 1.00 85.81 103 THR A CA 1
ATOM 782 C C . THR A 1 103 ? 24.342 -5.584 -32.774 1.00 85.81 103 THR A C 1
ATOM 784 O O . THR A 1 103 ? 23.113 -5.545 -32.667 1.00 85.81 103 THR A O 1
ATOM 787 N N . THR A 1 104 ? 25.058 -4.596 -33.304 1.00 88.00 104 THR A N 1
ATOM 788 C CA . THR A 1 104 ? 24.475 -3.388 -33.901 1.00 88.00 104 THR A CA 1
ATOM 789 C C . THR A 1 104 ? 24.655 -3.442 -35.413 1.00 88.00 104 THR A C 1
ATOM 791 O O . THR A 1 104 ? 25.771 -3.627 -35.894 1.00 88.00 104 THR A O 1
ATOM 794 N N . VAL A 1 105 ? 23.562 -3.279 -36.153 1.00 91.31 105 VAL A N 1
ATOM 795 C CA . VAL A 1 105 ? 23.530 -3.206 -37.616 1.00 91.31 105 VAL A CA 1
ATOM 796 C C . VAL A 1 105 ? 23.019 -1.824 -38.000 1.00 91.31 105 VAL A C 1
ATOM 798 O O . VAL A 1 105 ? 21.956 -1.416 -37.540 1.00 91.31 105 VAL A O 1
ATOM 801 N N . GLY A 1 106 ? 23.771 -1.100 -38.820 1.00 92.62 106 GLY A N 1
ATOM 802 C CA . GLY A 1 106 ? 23.388 0.207 -39.338 1.00 92.62 106 GLY A CA 1
ATOM 803 C C . GLY A 1 106 ? 23.584 0.270 -40.844 1.00 92.62 106 GLY A C 1
ATOM 804 O O . GLY A 1 106 ? 24.593 -0.213 -41.352 1.00 92.62 106 GLY A O 1
ATOM 805 N N . ALA A 1 107 ? 22.632 0.865 -41.550 1.00 93.12 107 ALA A N 1
ATOM 806 C CA . ALA A 1 107 ? 22.748 1.186 -42.964 1.00 93.12 107 ALA A CA 1
ATOM 807 C C . ALA A 1 107 ? 22.398 2.660 -43.160 1.00 93.12 107 ALA A C 1
ATOM 809 O O . ALA A 1 107 ? 21.378 3.115 -42.641 1.00 93.12 107 ALA A O 1
ATOM 810 N N . SER A 1 108 ? 23.216 3.401 -43.900 1.00 93.19 108 SER A N 1
ATOM 811 C CA . SER A 1 108 ? 22.945 4.804 -44.209 1.00 93.19 108 SER A CA 1
ATOM 812 C C . SER A 1 108 ? 23.268 5.155 -45.650 1.00 93.19 108 SER A C 1
ATOM 814 O O . SER A 1 108 ? 24.177 4.601 -46.264 1.00 93.19 108 SER A O 1
ATOM 816 N N . VAL A 1 109 ? 22.485 6.090 -46.172 1.00 93.44 109 VAL A N 1
ATOM 817 C CA . VAL A 1 109 ? 22.657 6.745 -47.463 1.00 93.44 109 VAL A CA 1
ATOM 818 C C . VAL A 1 109 ? 22.768 8.234 -47.192 1.00 93.44 109 VAL A C 1
ATOM 820 O O . VAL A 1 109 ? 21.895 8.804 -46.541 1.00 93.44 109 VAL A O 1
ATOM 823 N N . GLY A 1 110 ? 23.833 8.850 -47.688 1.00 92.06 110 GLY A N 1
ATOM 824 C CA . GLY A 1 110 ? 24.059 10.287 -47.634 1.00 92.06 110 GLY A CA 1
ATOM 825 C C . GLY A 1 110 ? 24.306 10.835 -49.030 1.00 92.06 110 GLY A C 1
ATOM 826 O O . GLY A 1 110 ? 24.948 10.185 -49.851 1.00 92.06 110 GLY A O 1
ATOM 827 N N . MET A 1 111 ? 23.801 12.028 -49.311 1.00 90.00 111 MET A N 1
ATOM 828 C CA . MET A 1 111 ? 24.082 12.752 -50.541 1.00 90.00 111 MET A CA 1
ATOM 829 C C . MET A 1 111 ? 24.382 14.204 -50.201 1.00 90.00 111 MET A C 1
ATOM 831 O O . MET A 1 111 ? 23.543 14.907 -49.637 1.00 90.00 111 MET A O 1
ATOM 835 N N . ASN A 1 112 ? 25.583 14.641 -50.556 1.00 87.50 112 ASN A N 1
ATOM 836 C CA . ASN A 1 112 ? 26.050 16.004 -50.382 1.00 87.50 112 ASN A CA 1
ATOM 837 C C . ASN A 1 112 ? 26.133 16.665 -51.751 1.00 87.50 112 ASN A C 1
ATOM 839 O O . ASN A 1 112 ? 26.765 16.139 -52.661 1.00 87.50 112 ASN A O 1
ATOM 843 N N . GLN A 1 113 ? 25.491 17.816 -51.897 1.00 85.31 113 GLN A N 1
ATOM 844 C CA . GLN A 1 113 ? 25.588 18.650 -53.085 1.00 85.31 113 GLN A CA 1
ATOM 845 C C . GLN A 1 113 ? 26.233 19.974 -52.693 1.00 85.31 113 GLN A C 1
ATOM 847 O O . GLN A 1 113 ? 25.680 20.723 -51.888 1.00 85.31 113 GLN A O 1
ATOM 852 N N . GLY A 1 114 ? 27.410 20.236 -53.249 1.00 80.56 114 GLY A N 1
ATOM 853 C CA . GLY A 1 114 ? 28.173 21.458 -53.060 1.00 80.56 114 GLY A CA 1
ATOM 854 C C . GLY A 1 114 ? 28.179 22.293 -54.334 1.00 80.56 114 GLY A C 1
ATOM 855 O O . GLY A 1 114 ? 28.522 21.800 -55.411 1.00 80.56 114 GLY A O 1
ATOM 856 N N . LEU A 1 115 ? 27.829 23.572 -54.219 1.00 74.75 115 LEU A N 1
ATOM 857 C CA . LEU A 1 115 ? 28.137 24.562 -55.247 1.00 74.75 115 LEU A CA 1
ATOM 858 C C . LEU A 1 115 ? 29.333 25.386 -54.780 1.00 74.75 115 LEU A C 1
ATOM 860 O O . LEU A 1 115 ? 29.228 26.150 -53.816 1.00 74.75 115 LEU A O 1
ATOM 864 N N . ALA A 1 116 ? 30.447 25.240 -55.499 1.00 68.81 116 ALA A N 1
ATOM 865 C CA . ALA A 1 116 ? 31.634 26.057 -55.314 1.00 68.81 116 ALA A CA 1
ATOM 866 C C . ALA A 1 116 ? 31.692 27.167 -56.385 1.00 68.81 116 ALA A C 1
ATOM 868 O O . ALA A 1 116 ? 31.518 26.902 -57.586 1.00 68.81 116 ALA A O 1
ATOM 869 N N . PRO A 1 117 ? 31.938 28.425 -55.988 1.00 62.62 117 PRO A N 1
ATOM 870 C CA . PRO A 1 117 ? 32.113 29.521 -56.933 1.00 62.62 117 PRO A CA 1
ATOM 871 C C . PRO A 1 117 ? 33.432 29.370 -57.711 1.00 62.62 117 PRO A C 1
ATOM 873 O O . PRO A 1 117 ? 34.427 28.857 -57.202 1.00 62.62 117 PRO A O 1
ATOM 876 N N . ALA A 1 118 ? 33.442 29.838 -58.962 1.00 58.12 118 ALA A N 1
ATOM 877 C CA . ALA A 1 118 ? 34.663 29.948 -59.761 1.00 58.12 118 ALA A CA 1
ATOM 878 C C . ALA A 1 118 ? 35.610 30.983 -59.128 1.00 58.12 118 ALA A C 1
ATOM 880 O O . ALA A 1 118 ? 35.190 32.109 -58.852 1.00 58.12 118 ALA A O 1
ATOM 881 N N . SER A 1 119 ? 36.876 30.625 -58.902 1.00 57.12 119 SER A N 1
ATOM 882 C CA . SER A 1 119 ? 37.872 31.564 -58.376 1.00 57.12 119 SER A CA 1
ATOM 883 C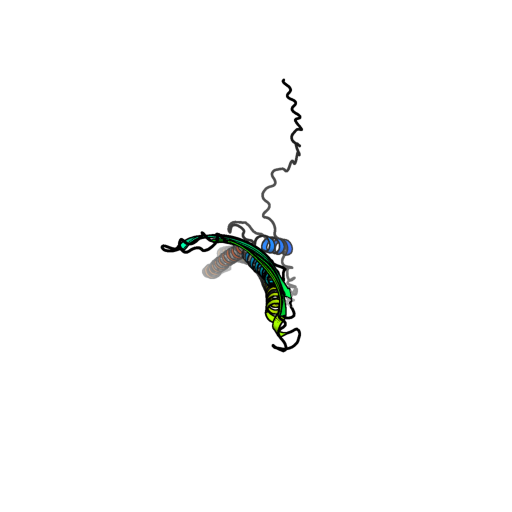 C . SER A 1 119 ? 38.455 32.441 -59.492 1.00 57.12 119 SER A C 1
ATOM 885 O O . SER A 1 119 ? 38.592 32.016 -60.642 1.00 57.12 119 SER A O 1
ATOM 887 N N . THR A 1 120 ? 38.838 33.676 -59.149 1.00 51.97 120 THR A N 1
ATOM 888 C CA . THR A 1 120 ? 39.373 34.705 -60.068 1.00 51.97 120 THR A CA 1
ATOM 889 C C . THR A 1 120 ? 40.665 34.288 -60.796 1.00 51.97 120 THR A C 1
ATOM 891 O O . THR A 1 120 ? 41.075 34.936 -61.754 1.00 51.97 120 THR A O 1
ATOM 894 N N . THR A 1 121 ? 41.298 33.183 -60.396 1.00 53.84 121 THR A N 1
ATOM 895 C CA . THR A 1 121 ? 42.581 32.688 -60.924 1.00 53.84 121 THR A CA 1
ATOM 896 C C . THR A 1 121 ? 42.441 31.474 -61.854 1.00 53.84 121 THR A C 1
ATOM 898 O O . THR A 1 121 ? 43.339 30.641 -61.935 1.00 53.84 121 THR A O 1
ATOM 901 N N . GLY A 1 122 ? 41.327 31.376 -62.586 1.00 51.12 122 GLY A N 1
ATOM 902 C CA . GLY A 1 122 ? 41.147 30.383 -63.652 1.00 51.12 122 GLY A CA 1
ATOM 903 C C . GLY A 1 122 ? 40.584 29.031 -63.207 1.00 51.12 122 GLY A C 1
ATOM 904 O O . GLY A 1 122 ? 40.720 28.057 -63.944 1.00 51.12 122 GLY A O 1
ATOM 905 N N . ALA A 1 123 ? 39.940 28.945 -62.038 1.00 57.38 123 ALA A N 1
ATOM 906 C CA . ALA A 1 123 ? 39.252 27.723 -61.625 1.00 57.38 123 ALA A CA 1
ATOM 907 C C . ALA A 1 123 ? 37.799 27.698 -62.123 1.00 57.38 123 ALA A C 1
ATOM 909 O O . ALA A 1 123 ? 37.055 28.671 -61.994 1.00 57.38 123 ALA A O 1
ATOM 910 N N . GLN A 1 124 ? 37.395 26.557 -62.676 1.00 53.66 124 GLN A N 1
ATOM 911 C CA . GLN A 1 124 ? 36.049 26.292 -63.173 1.00 53.66 124 GLN A CA 1
ATOM 912 C C . GLN A 1 124 ? 35.048 26.213 -62.008 1.00 53.66 124 GLN A C 1
ATOM 914 O O . GLN A 1 124 ? 35.342 25.598 -60.985 1.00 53.66 124 GLN A O 1
ATOM 919 N N . SER A 1 125 ? 33.864 26.825 -62.157 1.00 60.56 125 SER A N 1
ATOM 920 C CA . SER A 1 125 ? 32.755 26.609 -61.216 1.00 60.56 125 SER A CA 1
ATOM 921 C C . SER A 1 125 ? 32.416 25.122 -61.209 1.00 60.56 125 SER A C 1
ATOM 923 O O . SER A 1 125 ? 32.158 24.536 -62.263 1.00 60.56 125 SER A O 1
ATOM 925 N N . GLY A 1 126 ? 32.481 24.516 -60.027 1.00 64.19 126 GLY A N 1
ATOM 926 C CA . GLY A 1 126 ? 32.258 23.092 -59.836 1.00 64.19 126 GLY A CA 1
ATOM 927 C C . GLY A 1 126 ? 30.929 22.856 -59.141 1.00 64.19 126 GLY A C 1
ATOM 928 O O . GLY A 1 126 ? 30.722 23.318 -58.018 1.00 64.19 126 GLY A O 1
ATOM 929 N N . TYR A 1 127 ? 30.043 22.121 -59.805 1.00 73.81 127 TYR A N 1
ATOM 930 C CA . TYR A 1 127 ? 28.997 21.375 -59.120 1.00 73.81 127 TYR A CA 1
ATOM 931 C C . TYR A 1 127 ? 29.625 20.068 -58.637 1.00 73.81 127 TYR A C 1
ATOM 933 O O . TYR A 1 127 ? 30.083 19.272 -59.458 1.00 73.81 127 TYR A O 1
ATOM 941 N N . ALA A 1 128 ? 29.687 19.875 -57.322 1.00 77.06 128 ALA A N 1
ATOM 942 C CA . ALA A 1 128 ? 30.137 18.633 -56.713 1.00 77.06 128 ALA A CA 1
ATOM 943 C C . ALA A 1 128 ? 28.928 17.927 -56.099 1.00 77.06 128 ALA A C 1
ATOM 945 O O . ALA A 1 128 ? 28.166 18.531 -55.343 1.00 77.06 128 ALA A O 1
ATOM 946 N N . ALA A 1 129 ? 28.739 16.658 -56.445 1.00 81.38 129 ALA A N 1
ATOM 947 C CA . ALA A 1 129 ? 27.739 15.805 -55.828 1.00 81.38 129 ALA A CA 1
ATOM 948 C C . ALA A 1 129 ? 28.414 14.509 -55.394 1.00 81.38 129 ALA A C 1
ATOM 950 O O . ALA A 1 129 ? 28.873 13.739 -56.237 1.00 81.38 129 ALA A O 1
ATOM 951 N N . ASP A 1 130 ? 28.444 14.282 -54.087 1.00 85.31 130 ASP A N 1
ATOM 952 C CA . ASP A 1 130 ? 29.042 13.106 -53.473 1.00 85.31 130 ASP A CA 1
ATOM 953 C C . ASP A 1 130 ? 27.941 12.282 -52.808 1.00 85.31 130 ASP A C 1
ATOM 955 O O . ASP A 1 130 ? 27.177 12.784 -51.981 1.00 85.31 130 ASP A O 1
ATOM 959 N N . GLY A 1 131 ? 27.839 11.013 -53.198 1.00 88.38 131 GLY A N 1
ATOM 960 C CA . GLY A 1 131 ? 26.932 10.044 -52.593 1.00 88.38 131 GLY A CA 1
ATOM 961 C C . GLY A 1 131 ? 27.715 9.012 -51.792 1.00 88.38 131 GLY A C 1
ATOM 962 O O . GLY A 1 131 ? 28.671 8.434 -52.305 1.00 88.38 131 GLY A O 1
ATOM 963 N N . GLU A 1 132 ? 27.291 8.745 -50.562 1.00 90.38 132 GLU A N 1
ATOM 964 C CA . GLU A 1 132 ? 27.867 7.713 -49.704 1.00 90.38 132 GLU A CA 1
ATOM 965 C C . GLU A 1 132 ? 26.798 6.684 -49.332 1.00 90.38 132 GLU A C 1
ATOM 967 O O . GLU A 1 132 ? 25.697 7.032 -48.904 1.00 90.38 132 GLU A O 1
ATOM 972 N N . VAL A 1 133 ? 27.137 5.403 -49.480 1.00 92.94 133 VAL A N 1
ATOM 973 C CA . VAL A 1 133 ? 26.337 4.283 -48.977 1.00 92.94 133 VAL A CA 1
ATOM 974 C C . VAL A 1 133 ? 27.205 3.502 -48.007 1.00 92.94 133 VAL A C 1
ATOM 976 O O . VAL A 1 133 ? 28.245 2.973 -48.398 1.00 92.94 133 VAL A O 1
ATOM 979 N N . SER A 1 134 ? 26.779 3.407 -46.753 1.00 91.44 134 SER A N 1
ATOM 980 C CA . SER A 1 134 ? 27.526 2.716 -45.705 1.00 91.44 134 SER A CA 1
ATOM 981 C C . SER A 1 134 ? 26.681 1.630 -45.045 1.00 91.44 134 SER A C 1
ATOM 983 O O . SER A 1 134 ? 25.509 1.825 -44.721 1.00 91.44 134 SER A O 1
ATOM 985 N N . LEU A 1 135 ? 27.288 0.455 -44.862 1.00 93.62 135 LEU A N 1
ATOM 986 C CA . LEU A 1 135 ? 26.718 -0.683 -44.145 1.00 93.62 135 LEU A CA 1
ATOM 987 C C . LEU A 1 135 ? 27.696 -1.088 -43.044 1.00 93.62 135 LEU A C 1
ATOM 989 O O . LEU A 1 135 ? 28.788 -1.577 -43.324 1.00 93.62 135 LEU A O 1
ATOM 993 N N . ASN A 1 136 ? 27.288 -0.897 -41.794 1.00 92.00 136 ASN A N 1
ATOM 994 C CA . ASN A 1 136 ? 28.108 -1.139 -40.617 1.00 92.00 136 ASN A CA 1
ATOM 995 C C . ASN A 1 136 ? 27.499 -2.263 -39.777 1.00 92.00 136 ASN A C 1
ATOM 997 O O . ASN A 1 136 ? 26.356 -2.173 -39.329 1.00 92.00 136 ASN A O 1
ATOM 1001 N N . VAL A 1 137 ? 28.279 -3.316 -39.530 1.00 90.31 137 VAL A N 1
ATOM 1002 C CA . VAL A 1 137 ? 27.905 -4.424 -38.643 1.00 90.31 137 VAL A CA 1
ATOM 1003 C C . VAL A 1 137 ? 28.947 -4.528 -37.538 1.00 90.31 137 VAL A C 1
ATOM 1005 O O . VAL A 1 137 ? 30.095 -4.885 -37.789 1.00 90.31 137 VAL A O 1
ATOM 1008 N N . THR A 1 138 ? 28.541 -4.232 -36.306 1.00 87.69 138 THR A N 1
ATOM 1009 C CA . THR A 1 138 ? 29.418 -4.260 -35.133 1.00 87.69 138 THR A CA 1
ATOM 1010 C C . THR A 1 138 ? 28.962 -5.358 -34.182 1.00 87.69 138 THR A C 1
ATOM 1012 O O . THR A 1 138 ? 27.907 -5.243 -33.554 1.00 87.69 138 THR A O 1
ATOM 1015 N N . GLN A 1 139 ? 29.767 -6.415 -34.047 1.00 85.31 139 GLN A N 1
ATOM 1016 C CA . GLN A 1 139 ? 29.523 -7.514 -33.113 1.00 85.31 139 GLN A CA 1
ATOM 1017 C C . GLN A 1 139 ? 30.579 -7.510 -31.996 1.00 85.31 139 GLN A C 1
ATOM 1019 O O . GLN A 1 139 ? 31.766 -7.689 -32.276 1.00 85.31 139 GLN A O 1
ATOM 1024 N N . PRO A 1 140 ? 30.189 -7.322 -30.722 1.00 77.50 140 PRO A N 1
ATOM 1025 C CA . PRO A 1 140 ? 31.125 -7.441 -29.616 1.00 77.50 140 PRO A CA 1
ATOM 1026 C C . PRO A 1 140 ? 31.489 -8.916 -29.408 1.00 77.50 140 PRO A C 1
ATOM 1028 O O . PRO A 1 140 ? 30.685 -9.711 -28.925 1.00 77.50 140 PRO A O 1
ATOM 1031 N N . LEU A 1 141 ? 32.720 -9.290 -29.747 1.00 72.44 141 LEU A N 1
ATOM 1032 C CA . LEU A 1 141 ? 33.244 -10.627 -29.488 1.00 72.44 141 LEU A CA 1
ATOM 1033 C C . LEU A 1 141 ? 33.714 -10.691 -28.021 1.00 72.44 141 LEU A C 1
ATOM 1035 O O . LEU A 1 141 ? 34.705 -10.069 -27.652 1.00 72.44 141 LEU A O 1
ATOM 1039 N N . LEU A 1 142 ? 32.985 -11.443 -27.187 1.00 65.00 142 LEU A N 1
ATOM 1040 C CA . LEU A 1 142 ? 33.379 -11.890 -25.834 1.00 65.00 142 LEU A CA 1
ATOM 1041 C C . LEU A 1 142 ? 33.254 -10.916 -24.640 1.00 65.00 142 LEU A C 1
ATOM 1043 O O . LEU A 1 142 ? 33.827 -11.188 -23.584 1.00 65.00 142 LEU A O 1
ATOM 1047 N N . ARG A 1 143 ? 32.435 -9.856 -24.686 1.00 55.38 143 ARG A N 1
ATOM 1048 C CA . ARG A 1 143 ? 32.069 -9.138 -23.440 1.00 55.38 143 ARG A CA 1
ATOM 1049 C C . ARG A 1 143 ? 30.973 -9.889 -22.659 1.00 55.38 143 ARG A C 1
ATOM 1051 O O . ARG A 1 143 ? 29.799 -9.557 -22.768 1.00 55.38 143 ARG A O 1
ATOM 1058 N N . GLY A 1 144 ? 31.371 -10.893 -21.868 1.00 57.97 144 GLY A N 1
ATOM 1059 C CA . GLY A 1 144 ? 30.534 -11.486 -20.805 1.00 57.97 144 GLY A CA 1
ATOM 1060 C C . GLY A 1 144 ? 29.667 -12.699 -21.177 1.00 57.97 144 GLY A C 1
ATOM 1061 O O . GLY A 1 144 ? 28.693 -12.982 -20.486 1.00 57.97 144 GLY A O 1
ATOM 1062 N N . GLY A 1 145 ? 30.003 -13.429 -22.245 1.00 57.81 145 GLY A N 1
ATOM 1063 C CA . GLY A 1 145 ? 29.215 -14.574 -22.712 1.00 57.81 145 GLY A CA 1
ATOM 1064 C C . GLY A 1 145 ? 28.016 -14.159 -23.578 1.00 57.81 145 GLY A C 1
ATOM 1065 O O . GLY A 1 145 ? 27.366 -13.146 -23.351 1.00 57.81 145 GLY A O 1
ATOM 1066 N N . TRP A 1 146 ? 27.751 -14.974 -24.594 1.00 54.94 146 TRP A N 1
ATOM 1067 C CA . TRP A 1 146 ? 26.909 -14.779 -25.781 1.00 54.94 146 TRP A CA 1
ATOM 1068 C C . TRP A 1 146 ? 25.514 -14.152 -25.564 1.00 54.94 146 TRP A C 1
ATOM 1070 O O . TRP A 1 146 ? 24.973 -13.580 -26.504 1.00 54.94 146 TRP A O 1
ATOM 1080 N N . LEU A 1 147 ? 24.922 -14.234 -24.366 1.00 58.28 147 LEU A N 1
ATOM 1081 C CA . LEU A 1 147 ? 23.595 -13.664 -24.072 1.00 58.28 147 LEU A CA 1
ATOM 1082 C C . LEU A 1 147 ? 23.517 -12.830 -22.782 1.00 58.28 147 LEU A C 1
ATOM 1084 O O . LEU A 1 147 ? 22.693 -11.923 -22.704 1.00 58.28 147 LEU A O 1
ATOM 1088 N N . GLN A 1 148 ? 24.326 -13.123 -21.758 1.00 60.81 148 GLN A N 1
ATOM 1089 C CA . GLN A 1 148 ? 24.059 -12.611 -20.406 1.00 60.81 148 GLN A CA 1
ATOM 1090 C C . GLN A 1 148 ? 24.465 -11.143 -20.217 1.00 60.81 148 GLN A C 1
ATOM 1092 O O . GLN A 1 148 ? 23.765 -10.410 -19.527 1.00 60.81 148 GLN A O 1
ATOM 1097 N N . GLY A 1 149 ? 25.551 -10.685 -20.850 1.00 65.12 149 GLY A N 1
ATOM 1098 C CA . GLY A 1 149 ? 26.030 -9.307 -20.681 1.00 65.12 149 GLY A CA 1
ATOM 1099 C C . GLY A 1 149 ? 25.206 -8.261 -21.439 1.00 65.12 149 GLY A C 1
ATOM 1100 O O . GLY A 1 149 ? 24.906 -7.197 -20.905 1.00 65.12 149 GLY A O 1
ATOM 1101 N N . ALA A 1 150 ? 24.817 -8.558 -22.683 1.00 67.88 150 ALA A N 1
ATOM 1102 C CA . ALA A 1 150 ? 24.143 -7.590 -23.553 1.00 67.88 150 ALA A CA 1
ATOM 1103 C C . ALA A 1 150 ? 22.656 -7.384 -23.204 1.00 67.88 150 ALA A C 1
ATOM 1105 O O . ALA A 1 150 ? 22.153 -6.269 -23.338 1.00 67.88 150 ALA A O 1
ATOM 1106 N N . ALA A 1 151 ? 21.978 -8.427 -22.713 1.00 77.06 151 ALA A N 1
ATOM 1107 C CA . ALA A 1 151 ? 20.566 -8.387 -22.330 1.00 77.06 151 ALA A CA 1
ATOM 1108 C C . ALA A 1 151 ? 20.333 -8.060 -20.841 1.00 77.06 151 ALA A C 1
ATOM 1110 O O . ALA A 1 151 ? 19.185 -8.021 -20.396 1.00 77.06 151 ALA A O 1
ATOM 1111 N N . LEU A 1 152 ? 21.394 -7.809 -20.062 1.00 83.69 152 LEU A N 1
ATOM 1112 C CA . LEU A 1 152 ? 21.294 -7.548 -18.623 1.00 83.69 152 LEU A CA 1
ATOM 1113 C C . LEU A 1 152 ? 20.309 -6.412 -18.269 1.00 83.69 152 LEU A C 1
ATOM 1115 O O . LEU A 1 152 ? 19.467 -6.645 -17.403 1.00 83.69 152 LEU A O 1
ATOM 1119 N N . PRO A 1 153 ? 20.307 -5.248 -18.957 1.00 84.94 153 PRO A N 1
ATOM 1120 C CA . PRO A 1 153 ? 19.373 -4.165 -18.631 1.00 84.94 153 PRO A CA 1
ATOM 1121 C C . PRO A 1 153 ? 17.908 -4.534 -18.892 1.00 84.94 153 PRO A C 1
ATOM 1123 O O . PRO A 1 153 ? 17.006 -4.068 -18.202 1.00 84.94 153 PRO A O 1
ATOM 1126 N N . LEU A 1 154 ? 17.656 -5.388 -19.890 1.00 88.56 154 LEU A N 1
ATOM 1127 C CA . LEU A 1 154 ? 16.312 -5.879 -20.176 1.00 88.56 154 LEU A CA 1
ATOM 1128 C C . LEU A 1 154 ? 15.845 -6.823 -19.064 1.00 88.56 154 LEU A C 1
ATOM 1130 O O . LEU A 1 154 ? 14.730 -6.693 -18.564 1.00 88.56 154 LEU A O 1
ATOM 1134 N N . ARG A 1 155 ? 16.723 -7.737 -18.638 1.00 88.50 155 ARG A N 1
ATOM 1135 C CA . ARG A 1 155 ? 16.418 -8.666 -17.551 1.00 88.50 155 ARG A CA 1
ATOM 1136 C C . ARG A 1 155 ? 16.195 -7.945 -16.224 1.00 88.50 155 ARG A C 1
ATOM 1138 O O . ARG A 1 155 ? 15.312 -8.329 -15.462 1.00 88.50 155 ARG A O 1
ATOM 1145 N N . GLU A 1 156 ? 16.976 -6.905 -15.961 1.00 92.06 156 GLU A N 1
ATOM 1146 C CA . GLU A 1 156 ? 16.796 -6.027 -14.808 1.00 92.06 156 GLU A CA 1
ATOM 1147 C C . GLU A 1 156 ? 15.419 -5.357 -14.838 1.00 92.06 156 GLU A C 1
ATOM 1149 O O . GLU A 1 156 ? 14.687 -5.419 -13.852 1.00 92.06 156 GLU A O 1
ATOM 1154 N N . ALA A 1 157 ? 15.017 -4.795 -15.980 1.00 93.12 157 ALA A N 1
ATOM 1155 C CA . ALA A 1 157 ? 13.717 -4.152 -16.116 1.00 93.12 157 ALA A CA 1
ATOM 1156 C C . ALA A 1 157 ? 12.541 -5.138 -15.939 1.00 93.12 157 ALA A C 1
ATOM 1158 O O . ALA A 1 157 ? 11.559 -4.810 -15.272 1.00 93.12 157 ALA A O 1
ATOM 1159 N N . GLU A 1 158 ? 12.647 -6.362 -16.469 1.00 93.19 158 GLU A N 1
ATOM 1160 C CA . GLU A 1 158 ? 11.670 -7.440 -16.235 1.00 93.19 158 GLU A CA 1
ATOM 1161 C C . GLU A 1 158 ? 11.571 -7.831 -14.755 1.00 93.19 158 GLU A C 1
ATOM 1163 O O . GLU A 1 158 ? 10.473 -8.039 -14.227 1.00 93.19 158 GLU A O 1
ATOM 1168 N N . LEU A 1 159 ? 12.718 -7.939 -14.078 1.00 95.75 159 LEU A N 1
ATOM 1169 C CA . LEU A 1 159 ? 12.772 -8.283 -12.664 1.00 95.75 159 LEU A CA 1
ATOM 1170 C C . LEU A 1 159 ? 12.149 -7.169 -11.818 1.00 95.75 159 LEU A C 1
ATOM 1172 O O . LEU A 1 159 ? 11.314 -7.463 -10.966 1.00 95.75 159 LEU A O 1
ATOM 1176 N N . LEU A 1 160 ? 12.474 -5.904 -12.091 1.00 96.06 160 LEU A N 1
ATOM 1177 C CA . LEU A 1 160 ? 11.868 -4.755 -11.417 1.00 96.06 160 LEU A CA 1
ATOM 1178 C C . LEU A 1 160 ? 10.346 -4.716 -11.610 1.00 96.06 160 LEU A C 1
ATOM 1180 O O . LEU A 1 160 ? 9.620 -4.506 -10.642 1.00 96.06 160 LEU A O 1
ATOM 1184 N N . ASP A 1 161 ? 9.843 -4.992 -12.815 1.00 96.44 161 ASP A N 1
ATOM 1185 C CA . ASP A 1 161 ? 8.403 -5.102 -13.083 1.00 96.44 161 ASP A CA 1
ATOM 1186 C C . ASP A 1 161 ? 7.752 -6.245 -12.276 1.00 96.44 161 ASP A C 1
ATOM 1188 O O . ASP A 1 161 ? 6.662 -6.089 -11.723 1.00 96.44 161 ASP A O 1
ATOM 1192 N N . SER A 1 162 ? 8.436 -7.387 -12.129 1.00 97.00 162 SER A N 1
ATOM 1193 C CA . SER A 1 162 ? 7.956 -8.490 -11.282 1.00 97.00 162 SER A CA 1
ATOM 1194 C C . SER A 1 162 ? 7.932 -8.137 -9.792 1.00 97.00 162 SER A C 1
ATOM 1196 O O . SER A 1 162 ? 6.926 -8.384 -9.133 1.00 97.00 162 SER A O 1
ATOM 1198 N N . ILE A 1 163 ? 8.978 -7.478 -9.284 1.00 97.06 163 ILE A N 1
ATOM 1199 C CA . ILE A 1 163 ? 9.059 -7.016 -7.893 1.00 97.06 163 ILE A CA 1
ATOM 1200 C C . ILE A 1 163 ? 7.908 -6.054 -7.599 1.00 97.06 163 ILE A C 1
ATOM 1202 O O . ILE A 1 163 ? 7.249 -6.162 -6.573 1.00 97.06 163 ILE A O 1
ATOM 1206 N N . GLN A 1 164 ? 7.621 -5.137 -8.519 1.00 96.56 164 GLN A N 1
ATOM 1207 C CA . GLN A 1 164 ? 6.581 -4.124 -8.335 1.00 96.56 164 GLN A CA 1
ATOM 1208 C C . GLN A 1 164 ? 5.170 -4.721 -8.341 1.00 96.56 164 GLN A C 1
ATOM 1210 O O . GLN A 1 164 ? 4.296 -4.234 -7.625 1.00 96.56 164 GLN A O 1
ATOM 1215 N N . ARG A 1 165 ? 4.948 -5.816 -9.079 1.00 96.38 165 ARG A N 1
ATOM 1216 C CA . ARG A 1 165 ? 3.710 -6.602 -8.966 1.00 96.38 165 ARG A CA 1
ATOM 1217 C C . ARG A 1 165 ? 3.562 -7.262 -7.600 1.00 96.38 165 ARG A C 1
ATOM 1219 O O . ARG A 1 165 ? 2.460 -7.250 -7.058 1.00 96.38 165 ARG A O 1
ATOM 1226 N N . GLU A 1 166 ? 4.634 -7.832 -7.057 1.00 97.62 166 GLU A N 1
ATOM 1227 C CA . GLU A 1 166 ? 4.582 -8.467 -5.735 1.00 97.62 166 GLU A CA 1
ATOM 1228 C C . GLU A 1 166 ? 4.408 -7.437 -4.615 1.00 97.62 166 GLU A C 1
ATOM 1230 O O . GLU A 1 166 ? 3.591 -7.650 -3.728 1.00 97.62 166 GLU A O 1
ATOM 1235 N N . LEU A 1 167 ? 5.050 -6.269 -4.707 1.00 96.12 167 LEU A N 1
ATOM 1236 C CA . LEU A 1 167 ? 4.821 -5.165 -3.767 1.00 96.12 167 LEU A CA 1
ATOM 1237 C C . LEU A 1 167 ? 3.364 -4.678 -3.786 1.00 96.12 167 LEU A C 1
ATOM 1239 O O . LEU A 1 167 ? 2.789 -4.405 -2.738 1.00 96.12 167 LEU A O 1
ATOM 1243 N N . PHE A 1 168 ? 2.738 -4.601 -4.965 1.00 95.88 168 PHE A N 1
ATOM 1244 C CA . PHE A 1 168 ? 1.315 -4.267 -5.060 1.00 95.88 168 PHE A CA 1
ATOM 1245 C C . PHE A 1 168 ? 0.420 -5.335 -4.410 1.00 95.88 168 PHE A C 1
ATOM 1247 O O . PHE A 1 168 ? -0.578 -4.999 -3.775 1.00 95.88 168 PHE A O 1
ATOM 1254 N N . ARG A 1 169 ? 0.761 -6.620 -4.568 1.00 95.94 169 ARG A N 1
ATOM 1255 C CA . ARG A 1 169 ? 0.043 -7.729 -3.920 1.00 95.94 169 ARG A CA 1
ATOM 1256 C C . ARG A 1 169 ? 0.187 -7.694 -2.404 1.00 95.94 169 ARG A C 1
ATOM 1258 O O . ARG A 1 169 ? -0.797 -7.934 -1.714 1.00 95.94 169 ARG A O 1
ATOM 1265 N N . ASP A 1 170 ? 1.382 -7.397 -1.913 1.00 96.69 170 ASP A N 1
ATOM 1266 C CA . ASP A 1 170 ? 1.659 -7.275 -0.485 1.00 96.69 170 ASP A CA 1
ATOM 1267 C C . ASP A 1 170 ? 0.838 -6.139 0.137 1.00 96.69 170 ASP A C 1
ATOM 1269 O O . ASP A 1 170 ? 0.097 -6.367 1.089 1.00 96.69 170 ASP A O 1
ATOM 1273 N N . GLU A 1 171 ? 0.833 -4.959 -0.494 1.00 94.75 171 GLU A N 1
ATOM 1274 C CA . GLU A 1 171 ? 0.003 -3.829 -0.058 1.00 94.75 171 GLU A CA 1
ATOM 1275 C C . GLU A 1 171 ? -1.496 -4.173 -0.069 1.00 94.75 171 GLU A C 1
ATOM 1277 O O . GLU A 1 171 ? -2.227 -3.850 0.865 1.00 94.75 171 GLU A O 1
ATOM 1282 N N . LEU A 1 172 ? -1.973 -4.854 -1.118 1.00 94.25 172 LEU A N 1
ATOM 1283 C CA . LEU A 1 172 ? -3.367 -5.289 -1.198 1.00 94.25 172 LEU A CA 1
ATOM 1284 C C . LEU A 1 172 ? -3.726 -6.229 -0.040 1.00 94.25 172 LEU A C 1
ATOM 1286 O O . LEU A 1 172 ? -4.781 -6.071 0.572 1.00 94.25 172 LEU A O 1
ATOM 1290 N N . ASN A 1 173 ? -2.865 -7.201 0.257 1.00 94.69 173 ASN A N 1
ATOM 1291 C CA . ASN A 1 173 ? -3.084 -8.142 1.349 1.00 94.69 173 ASN A CA 1
ATOM 1292 C C . ASN A 1 173 ? -3.033 -7.444 2.713 1.00 94.69 173 ASN A C 1
ATOM 1294 O O . ASN A 1 173 ? -3.878 -7.728 3.563 1.00 94.69 173 ASN A O 1
ATOM 1298 N N . ALA A 1 174 ? -2.095 -6.514 2.906 1.00 94.44 174 ALA A N 1
ATOM 1299 C CA . ALA A 1 174 ? -1.993 -5.705 4.115 1.00 94.44 174 ALA A CA 1
ATOM 1300 C C . ALA A 1 174 ? -3.269 -4.882 4.342 1.00 94.44 174 ALA A C 1
ATOM 1302 O O . ALA A 1 174 ? -3.828 -4.918 5.436 1.00 94.44 174 ALA A O 1
ATOM 1303 N N . LEU A 1 175 ? -3.794 -4.239 3.293 1.00 92.12 175 LEU A N 1
ATOM 1304 C CA . LEU A 1 175 ? -5.052 -3.495 3.362 1.00 92.12 175 LEU A CA 1
ATOM 1305 C C . LEU A 1 175 ? -6.238 -4.400 3.721 1.00 92.12 175 LEU A C 1
ATOM 1307 O O . LEU A 1 175 ? -7.068 -4.026 4.545 1.00 92.12 175 LEU A O 1
ATOM 1311 N N . ILE A 1 176 ? -6.337 -5.588 3.115 1.00 91.88 176 ILE A N 1
ATOM 1312 C CA . ILE A 1 176 ? -7.410 -6.544 3.432 1.00 91.88 176 ILE A CA 1
ATOM 1313 C C . ILE A 1 176 ? -7.334 -6.958 4.905 1.00 91.88 176 ILE A C 1
ATOM 1315 O O . ILE A 1 176 ? -8.352 -6.933 5.595 1.00 91.88 176 ILE A O 1
ATOM 1319 N N . ALA A 1 177 ? -6.140 -7.299 5.392 1.00 93.25 177 ALA A N 1
ATOM 1320 C CA . ALA A 1 177 ? -5.930 -7.687 6.782 1.00 93.25 177 ALA A CA 1
ATOM 1321 C C . ALA A 1 177 ? -6.251 -6.543 7.758 1.00 93.25 177 ALA A C 1
ATOM 1323 O O . ALA A 1 177 ? -6.866 -6.777 8.796 1.00 93.25 177 ALA A O 1
ATOM 1324 N N . GLU A 1 178 ? -5.882 -5.306 7.418 1.00 92.88 178 GLU A N 1
ATOM 1325 C CA . GLU A 1 178 ? -6.184 -4.130 8.232 1.00 92.88 178 GLU A CA 1
ATOM 1326 C C . GLU A 1 178 ? -7.691 -3.843 8.296 1.00 92.88 178 GLU A C 1
ATOM 1328 O O . GLU A 1 178 ? -8.221 -3.584 9.376 1.00 92.88 178 GLU A O 1
ATOM 1333 N N . VAL A 1 179 ? -8.399 -3.943 7.167 1.00 91.50 179 VAL A N 1
ATOM 1334 C CA . VAL A 1 179 ? -9.860 -3.773 7.117 1.00 91.50 179 VAL A CA 1
ATOM 1335 C C . VAL A 1 179 ? -10.568 -4.877 7.896 1.00 91.50 179 VAL A C 1
ATOM 1337 O O . VAL A 1 179 ? -11.525 -4.595 8.615 1.00 91.50 179 VAL A O 1
ATOM 1340 N N . ASP A 1 180 ? -10.096 -6.120 7.794 1.00 90.56 180 ASP A N 1
ATOM 1341 C CA . ASP A 1 180 ? -10.635 -7.238 8.568 1.00 90.56 180 ASP A CA 1
ATOM 1342 C C . ASP A 1 180 ? -10.436 -7.028 10.076 1.00 90.56 180 ASP A C 1
ATOM 1344 O O . ASP A 1 180 ? -11.370 -7.237 10.850 1.00 90.56 180 ASP A O 1
ATOM 1348 N N . ALA A 1 181 ? -9.254 -6.579 10.504 1.00 92.00 181 ALA A N 1
ATOM 1349 C CA . ALA A 1 181 ? -8.991 -6.261 11.906 1.00 92.00 181 ALA A CA 1
ATOM 1350 C C . ALA A 1 181 ? -9.885 -5.111 12.400 1.00 92.00 181 ALA A C 1
ATOM 1352 O O . ALA A 1 181 ? -10.560 -5.252 13.417 1.00 92.00 181 ALA A O 1
ATOM 1353 N N . ALA A 1 182 ? -9.970 -4.013 11.642 1.00 91.12 182 ALA A N 1
ATOM 1354 C CA . ALA A 1 182 ? -10.811 -2.867 11.986 1.00 91.12 182 ALA A CA 1
ATOM 1355 C C . ALA A 1 182 ? -12.309 -3.220 12.036 1.00 91.12 182 ALA A C 1
ATOM 1357 O O . ALA A 1 182 ? -13.047 -2.678 12.860 1.00 91.12 182 ALA A O 1
ATOM 1358 N N . TYR A 1 183 ? -12.763 -4.143 11.182 1.00 90.69 183 TYR A N 1
ATOM 1359 C CA . TYR A 1 183 ? -14.125 -4.670 11.219 1.00 90.69 183 TYR A CA 1
ATOM 1360 C C . TYR A 1 183 ? -14.422 -5.385 12.538 1.00 90.69 183 TYR A C 1
ATOM 1362 O O . TYR A 1 183 ? -15.442 -5.111 13.172 1.00 90.69 183 TYR A O 1
ATOM 1370 N N . TRP A 1 184 ? -13.525 -6.273 12.970 1.00 90.81 184 TRP A N 1
ATOM 1371 C CA . TRP A 1 184 ? -13.692 -6.993 14.230 1.00 90.81 184 TRP A CA 1
ATOM 1372 C C . TRP A 1 184 ? -13.548 -6.081 15.449 1.00 90.81 184 TRP A C 1
ATOM 1374 O O . TRP A 1 184 ? -14.331 -6.224 16.385 1.00 90.81 184 TRP A O 1
ATOM 1384 N N . ASP A 1 185 ? -12.639 -5.105 15.418 1.00 92.12 185 ASP A N 1
ATOM 1385 C CA . ASP A 1 185 ? -12.517 -4.085 16.467 1.00 92.12 185 ASP A CA 1
ATOM 1386 C C . ASP A 1 185 ? -13.832 -3.304 16.636 1.00 92.12 185 ASP A C 1
ATOM 1388 O O . ASP A 1 185 ? -14.298 -3.088 17.757 1.00 92.12 185 ASP A O 1
ATOM 1392 N N . LEU A 1 186 ? -14.475 -2.926 15.523 1.00 90.88 186 LEU A N 1
ATOM 1393 C CA . LEU A 1 186 ? -15.778 -2.262 15.537 1.00 90.88 186 LEU A CA 1
ATOM 1394 C C . LEU A 1 186 ? -16.874 -3.174 16.102 1.00 90.88 186 LEU A C 1
ATOM 1396 O O . LEU A 1 186 ? -17.626 -2.747 16.977 1.00 90.88 186 LEU A O 1
ATOM 1400 N N . ALA A 1 187 ? -16.947 -4.425 15.641 1.00 89.62 187 ALA A N 1
ATOM 1401 C CA . ALA A 1 187 ? -17.935 -5.389 16.120 1.00 89.62 187 ALA A CA 1
ATOM 1402 C C . ALA A 1 187 ? -17.811 -5.617 17.638 1.00 89.62 187 ALA A C 1
ATOM 1404 O O . ALA A 1 187 ? -18.810 -5.622 18.361 1.00 89.62 187 ALA A O 1
ATOM 1405 N N . VAL A 1 188 ? -16.579 -5.760 18.138 1.00 90.88 188 VAL A N 1
ATOM 1406 C CA . VAL A 1 188 ? -16.291 -5.925 19.569 1.00 90.88 188 VAL A CA 1
ATOM 1407 C C . VAL A 1 188 ? -16.677 -4.674 20.355 1.00 90.88 188 VAL A C 1
ATOM 1409 O O . VAL A 1 188 ? -17.295 -4.803 21.410 1.00 90.88 188 VAL A O 1
ATOM 1412 N N . ALA A 1 189 ? -16.383 -3.475 19.847 1.00 91.81 189 ALA A N 1
ATOM 1413 C CA . ALA A 1 189 ? -16.771 -2.228 20.505 1.00 91.81 189 ALA A CA 1
ATOM 1414 C C . ALA A 1 189 ? -18.302 -2.056 20.589 1.00 91.81 189 ALA A C 1
ATOM 1416 O O . ALA A 1 189 ? -18.815 -1.593 21.609 1.00 91.81 189 ALA A O 1
ATOM 1417 N N . GLU A 1 190 ? -19.048 -2.467 19.557 1.00 91.44 190 GLU A N 1
ATOM 1418 C CA . GLU A 1 190 ? -20.519 -2.465 19.585 1.00 91.44 190 GLU A CA 1
ATOM 1419 C C . GLU A 1 190 ? -21.070 -3.459 20.621 1.00 91.44 190 GLU A C 1
ATOM 1421 O O . GLU A 1 190 ? -21.993 -3.130 21.375 1.00 91.44 190 GLU A O 1
ATOM 1426 N N . ALA A 1 191 ? -20.480 -4.654 20.714 1.00 90.62 191 ALA A N 1
ATOM 1427 C CA . ALA A 1 191 ? -20.862 -5.646 21.715 1.00 90.62 191 ALA A CA 1
ATOM 1428 C C . ALA A 1 191 ? -20.515 -5.209 23.148 1.00 90.62 191 ALA A C 1
ATOM 1430 O O . ALA A 1 191 ? -21.337 -5.388 24.053 1.00 90.62 191 ALA A O 1
ATOM 1431 N N . ASP A 1 192 ? -19.342 -4.609 23.368 1.00 92.38 192 ASP A N 1
ATOM 1432 C CA . ASP A 1 192 ? -18.941 -4.102 24.683 1.00 92.38 192 ASP A CA 1
ATOM 1433 C C . ASP A 1 192 ? -19.879 -2.981 25.143 1.00 92.38 192 ASP A C 1
ATOM 1435 O O . ASP A 1 192 ? -20.399 -3.040 26.258 1.00 92.38 192 ASP A O 1
ATOM 1439 N N . LEU A 1 193 ? -20.237 -2.041 24.260 1.00 93.69 193 LEU A N 1
ATOM 1440 C CA . LEU A 1 193 ? -21.225 -1.004 24.571 1.00 93.69 193 LEU A CA 1
ATOM 1441 C C . LEU A 1 193 ? -22.556 -1.607 25.051 1.00 93.69 193 LEU A C 1
ATOM 1443 O O . LEU A 1 193 ? -23.130 -1.157 26.049 1.00 93.69 193 LEU A O 1
ATOM 1447 N N . ALA A 1 194 ? -23.040 -2.659 24.383 1.00 92.50 194 ALA A N 1
ATOM 1448 C CA . ALA A 1 194 ? -24.259 -3.354 24.788 1.00 92.50 194 ALA A CA 1
ATOM 1449 C C . ALA A 1 194 ? -24.123 -4.036 26.166 1.00 92.50 194 ALA A C 1
ATOM 1451 O O . ALA A 1 194 ? -25.064 -4.011 26.966 1.00 92.50 194 ALA A O 1
ATOM 1452 N N . ILE A 1 195 ? -22.961 -4.620 26.479 1.00 93.31 195 ILE A N 1
ATOM 1453 C CA . ILE A 1 195 ? -22.678 -5.253 27.779 1.00 93.31 195 ILE A CA 1
ATOM 1454 C C . ILE A 1 195 ? -22.585 -4.205 28.893 1.00 93.31 195 ILE A C 1
ATOM 1456 O O . ILE A 1 195 ? -23.187 -4.385 29.960 1.00 93.31 195 ILE A O 1
ATOM 1460 N N . LYS A 1 196 ? -21.869 -3.100 28.664 1.00 94.31 196 LYS A N 1
ATOM 1461 C CA . LYS A 1 196 ? -21.708 -2.014 29.641 1.00 94.31 196 LYS A CA 1
ATOM 1462 C C . LYS A 1 196 ? -23.030 -1.306 29.914 1.00 94.31 196 LYS A C 1
ATOM 1464 O O . LYS A 1 196 ? -23.343 -1.067 31.077 1.00 94.31 196 LYS A O 1
ATOM 1469 N N . THR A 1 197 ? -23.864 -1.107 28.891 1.00 95.50 197 THR A N 1
ATOM 1470 C CA . THR A 1 197 ? -25.228 -0.573 29.049 1.00 95.50 197 THR A CA 1
ATOM 1471 C C . THR A 1 197 ? -26.060 -1.453 29.986 1.00 95.50 197 THR A C 1
ATOM 1473 O O . THR A 1 197 ? -26.566 -0.976 31.000 1.00 95.50 197 THR A O 1
ATOM 1476 N N . ARG A 1 198 ? -26.111 -2.770 29.732 1.00 94.94 198 ARG A N 1
ATOM 1477 C CA . ARG A 1 198 ? -26.827 -3.722 30.604 1.00 94.94 198 ARG A CA 1
ATOM 1478 C C . ARG A 1 198 ? -26.260 -3.770 32.022 1.00 94.94 198 ARG A C 1
ATOM 1480 O O . ARG A 1 198 ? -26.996 -4.006 32.976 1.00 94.94 198 ARG A O 1
ATOM 1487 N N . SER A 1 199 ? -24.951 -3.592 32.177 1.00 93.50 199 SER A N 1
ATOM 1488 C CA . SER A 1 199 ? -24.292 -3.608 33.488 1.00 93.50 199 SER A CA 1
ATOM 1489 C C . SER A 1 199 ? -24.626 -2.354 34.295 1.00 93.50 199 SER A C 1
ATOM 1491 O O . SER A 1 199 ? -24.982 -2.472 35.465 1.00 93.50 199 SER A O 1
ATOM 1493 N N . ARG A 1 200 ? -24.639 -1.183 33.647 1.00 96.25 200 ARG A N 1
ATOM 1494 C CA . ARG A 1 200 ? -25.113 0.079 34.226 1.00 96.25 200 ARG A CA 1
ATOM 1495 C C . ARG A 1 200 ? -26.576 -0.020 34.644 1.00 96.25 200 ARG A C 1
ATOM 1497 O O . ARG A 1 200 ? -26.916 0.361 35.761 1.00 96.25 200 ARG A O 1
ATOM 1504 N N . ASP A 1 201 ? -27.435 -0.567 33.787 1.00 95.06 201 ASP A N 1
ATOM 1505 C CA . ASP A 1 201 ? -28.864 -0.703 34.086 1.00 95.06 201 ASP A CA 1
ATOM 1506 C C . ASP A 1 201 ? -29.109 -1.655 35.272 1.00 95.06 201 ASP A C 1
ATOM 1508 O O . ASP A 1 201 ? -29.900 -1.338 36.160 1.00 95.06 201 ASP A O 1
ATOM 1512 N N . ARG A 1 202 ? -28.359 -2.765 35.368 1.00 95.94 202 ARG A N 1
ATOM 1513 C CA . ARG A 1 202 ? -28.389 -3.649 36.550 1.00 95.94 202 ARG A CA 1
ATOM 1514 C C . ARG A 1 202 ? -27.902 -2.957 37.823 1.00 95.94 202 ARG A C 1
ATOM 1516 O O . ARG A 1 202 ? -28.505 -3.145 38.873 1.00 95.94 202 ARG A O 1
ATOM 1523 N N . ALA A 1 203 ? -26.843 -2.154 37.746 1.00 93.75 203 ALA A N 1
ATOM 1524 C CA . ALA A 1 203 ? -26.345 -1.408 38.900 1.00 93.75 203 ALA A CA 1
ATOM 1525 C C . ALA A 1 203 ? -27.352 -0.354 39.387 1.00 93.75 203 ALA A C 1
ATOM 1527 O O . ALA A 1 203 ? -27.531 -0.183 40.591 1.00 93.75 203 ALA A O 1
ATOM 1528 N N . ARG A 1 204 ? -28.057 0.315 38.464 1.00 95.69 204 ARG A N 1
ATOM 1529 C CA . ARG A 1 204 ? -29.155 1.231 38.806 1.00 95.69 204 ARG A CA 1
ATOM 1530 C C . ARG A 1 204 ? -30.303 0.500 39.496 1.00 95.69 204 ARG A C 1
ATOM 1532 O O . ARG A 1 204 ? -30.736 0.956 40.548 1.00 95.69 204 ARG A O 1
ATOM 1539 N N . GLN A 1 205 ? -30.711 -0.658 38.975 1.00 96.12 205 GLN A N 1
ATOM 1540 C CA . GLN A 1 205 ? -31.727 -1.486 39.628 1.00 96.12 205 GLN A CA 1
ATOM 1541 C C . GLN A 1 205 ? -31.301 -1.880 41.051 1.00 96.12 205 GLN A C 1
ATOM 1543 O O . GLN A 1 205 ? -32.075 -1.719 41.988 1.00 96.12 205 GLN A O 1
ATOM 1548 N N . GLN A 1 206 ? -30.045 -2.306 41.235 1.00 95.31 206 GLN A N 1
ATOM 1549 C CA . GLN A 1 206 ? -29.508 -2.642 42.556 1.00 95.31 206 GLN A CA 1
ATOM 1550 C C . GLN A 1 206 ? -29.547 -1.448 43.520 1.00 95.31 206 GLN A C 1
ATOM 1552 O O . GLN A 1 206 ? -29.835 -1.620 44.703 1.00 95.31 206 GLN A O 1
ATOM 1557 N N . ARG A 1 207 ? -29.260 -0.234 43.034 1.00 96.19 207 ARG A N 1
ATOM 1558 C CA . ARG A 1 207 ? -29.338 0.994 43.839 1.00 96.19 207 ARG A CA 1
ATOM 1559 C C . ARG A 1 207 ? -30.762 1.277 44.294 1.00 96.19 207 ARG A C 1
ATOM 1561 O O . ARG A 1 207 ? -30.972 1.604 45.462 1.00 96.19 207 ARG A O 1
ATOM 1568 N N . ASP A 1 208 ? -31.723 1.121 43.394 1.00 95.31 208 ASP A N 1
ATOM 1569 C CA . ASP A 1 208 ? -33.130 1.372 43.684 1.00 95.31 208 ASP A CA 1
ATOM 1570 C C . ASP A 1 208 ? -33.687 0.326 44.674 1.00 95.31 208 ASP A C 1
ATOM 1572 O O . ASP A 1 208 ? -34.325 0.697 45.664 1.00 95.31 208 ASP A O 1
ATOM 1576 N N . ASP A 1 209 ? -33.339 -0.955 44.500 1.00 95.00 209 ASP A N 1
ATOM 1577 C CA . ASP A 1 209 ? -33.707 -2.047 45.415 1.00 95.00 209 ASP A CA 1
ATOM 1578 C C . ASP A 1 209 ? -33.089 -1.858 46.816 1.00 95.00 209 ASP A C 1
ATOM 1580 O O . ASP A 1 209 ? -33.766 -2.007 47.839 1.00 95.00 209 ASP A O 1
ATOM 1584 N N . THR A 1 210 ? -31.810 -1.469 46.894 1.00 93.69 210 THR A N 1
ATOM 1585 C CA . THR A 1 210 ? -31.149 -1.140 48.168 1.00 93.69 210 THR A CA 1
ATOM 1586 C C . THR A 1 210 ? -31.815 0.060 48.848 1.00 93.69 210 THR A C 1
ATOM 1588 O O . THR A 1 210 ? -32.054 0.023 50.057 1.00 93.69 210 THR A O 1
ATOM 1591 N N . GLY A 1 211 ? -32.184 1.099 48.094 1.00 93.56 211 GLY A N 1
ATOM 1592 C CA . GLY A 1 211 ? -32.896 2.266 48.622 1.00 93.56 211 GLY A CA 1
ATOM 1593 C C . GLY A 1 211 ? -34.284 1.933 49.187 1.00 93.56 211 GLY A C 1
ATOM 1594 O O . GLY A 1 211 ? -34.706 2.516 50.190 1.00 93.56 211 GLY A O 1
ATOM 1595 N N . GLU A 1 212 ? -34.997 0.976 48.589 1.00 94.50 212 GLU A N 1
ATOM 1596 C CA . GLU A 1 212 ? -36.241 0.422 49.146 1.00 94.50 212 GLU A CA 1
ATOM 1597 C C . GLU A 1 212 ? -35.987 -0.366 50.441 1.00 94.50 212 GLU A C 1
ATOM 1599 O O . GLU A 1 212 ? -36.712 -0.201 51.425 1.00 94.50 212 GLU A O 1
ATOM 1604 N N . ASN A 1 213 ? -34.934 -1.184 50.491 1.00 93.31 213 ASN A N 1
ATOM 1605 C CA . ASN A 1 213 ? -34.597 -1.969 51.682 1.00 93.31 213 ASN A CA 1
ATOM 1606 C C . ASN A 1 213 ? -34.162 -1.099 52.872 1.00 93.31 213 ASN A C 1
ATOM 1608 O O . ASN A 1 213 ? -34.509 -1.410 54.014 1.00 93.31 213 ASN A O 1
ATOM 1612 N N . ILE A 1 214 ? -33.466 0.014 52.620 1.00 93.94 214 ILE A N 1
ATOM 1613 C CA . ILE A 1 214 ? -33.135 1.016 53.647 1.00 93.94 214 ILE A CA 1
ATOM 1614 C C . ILE A 1 214 ? -34.414 1.678 54.173 1.00 93.94 214 ILE A C 1
ATOM 1616 O O . ILE A 1 214 ? -34.593 1.787 55.385 1.00 93.94 214 ILE A O 1
ATOM 1620 N N . ARG A 1 215 ? -35.354 2.054 53.291 1.00 92.94 215 ARG A N 1
ATOM 1621 C CA . ARG A 1 215 ? -36.660 2.610 53.703 1.00 92.94 215 ARG A CA 1
ATOM 1622 C C . ARG A 1 215 ? -37.474 1.646 54.564 1.00 92.94 215 ARG A C 1
ATOM 1624 O O . ARG A 1 215 ? -38.205 2.084 55.447 1.00 92.94 215 ARG A O 1
ATOM 1631 N N . ARG A 1 216 ? -37.332 0.341 54.328 1.00 94.88 216 ARG A N 1
ATOM 1632 C CA . ARG A 1 216 ? -37.956 -0.729 55.123 1.00 94.88 216 ARG A CA 1
ATOM 1633 C C . ARG A 1 216 ? -37.203 -1.044 56.423 1.00 94.88 216 ARG A C 1
ATOM 1635 O O . ARG A 1 216 ? -37.674 -1.876 57.190 1.00 94.88 216 ARG A O 1
ATOM 1642 N N . GLY A 1 217 ? -36.056 -0.407 56.672 1.00 91.94 217 GLY A N 1
ATOM 1643 C CA . GLY A 1 217 ? -35.230 -0.623 57.863 1.00 91.94 217 GLY A CA 1
ATOM 1644 C C . GLY A 1 217 ? -34.444 -1.938 57.866 1.00 91.94 217 GLY A C 1
ATOM 1645 O O . GLY A 1 217 ? -33.989 -2.362 58.923 1.00 91.94 217 GLY A O 1
ATOM 1646 N N . ILE A 1 218 ? -34.300 -2.599 56.711 1.00 93.69 218 ILE A N 1
ATOM 1647 C CA . ILE A 1 218 ? -33.587 -3.882 56.583 1.00 93.69 218 ILE A CA 1
ATOM 1648 C C . ILE A 1 218 ? -32.072 -3.648 56.470 1.00 93.69 218 ILE A C 1
ATOM 1650 O O . ILE A 1 218 ? -31.287 -4.424 57.008 1.00 93.69 218 ILE A O 1
ATOM 1654 N N . LEU A 1 219 ? -31.661 -2.580 55.776 1.00 90.81 219 LEU A N 1
ATOM 1655 C CA . LEU A 1 219 ? -30.258 -2.205 55.569 1.00 90.81 219 LEU A CA 1
ATOM 1656 C C . LEU A 1 219 ? -29.914 -0.888 56.273 1.00 90.81 219 LEU A C 1
ATOM 1658 O O . LEU A 1 219 ? -30.765 -0.013 56.445 1.00 90.81 219 LEU A O 1
ATOM 1662 N N . ALA A 1 220 ? -28.640 -0.734 56.642 1.00 93.44 220 ALA A N 1
ATOM 1663 C CA . ALA A 1 220 ? -28.126 0.502 57.218 1.00 93.44 220 ALA A CA 1
ATOM 1664 C C . ALA A 1 220 ? -28.089 1.635 56.168 1.00 93.44 220 ALA A C 1
ATOM 1666 O O . ALA A 1 220 ? -27.744 1.377 55.013 1.00 93.44 220 ALA A O 1
ATOM 1667 N N . PRO A 1 221 ? -28.344 2.904 56.549 1.00 87.69 221 PRO A N 1
ATOM 1668 C CA . PRO A 1 221 ? -28.316 4.030 55.611 1.00 87.69 221 PRO A CA 1
ATOM 1669 C C . PRO A 1 221 ? -26.974 4.233 54.898 1.00 87.69 221 PRO A C 1
ATOM 1671 O O . PRO A 1 221 ? -26.952 4.776 53.803 1.00 87.69 221 PRO A O 1
ATOM 1674 N N . GLY A 1 222 ? -25.861 3.798 55.500 1.00 89.06 222 GLY A N 1
ATOM 1675 C CA . GLY A 1 222 ? -24.527 3.915 54.902 1.00 89.06 222 GLY A CA 1
ATOM 1676 C C . GLY A 1 222 ? -24.310 3.032 53.667 1.00 89.06 222 GLY A C 1
ATOM 1677 O O . GLY A 1 222 ? -23.470 3.363 52.837 1.00 89.06 222 GLY A O 1
ATOM 1678 N N . GLU A 1 223 ? -25.091 1.960 53.502 1.00 89.75 223 GLU A N 1
ATOM 1679 C CA . GLU A 1 223 ? -24.963 1.035 52.365 1.00 89.75 223 GLU A CA 1
ATOM 1680 C C . GLU A 1 223 ? -25.306 1.699 51.021 1.00 89.75 223 GLU A C 1
ATOM 1682 O O . GLU A 1 223 ? -24.852 1.244 49.972 1.00 89.75 223 GLU A O 1
ATOM 1687 N N . ILE A 1 224 ? -26.067 2.805 51.027 1.00 93.12 224 ILE A N 1
ATOM 1688 C CA . ILE A 1 224 ? -26.425 3.513 49.790 1.00 93.12 224 ILE A CA 1
ATOM 1689 C C . ILE A 1 224 ? -25.193 4.052 49.058 1.00 93.12 224 ILE A C 1
ATOM 1691 O O . ILE A 1 224 ? -25.138 3.969 47.833 1.00 93.12 224 ILE A O 1
ATOM 1695 N N . TYR A 1 225 ? -24.180 4.522 49.794 1.00 93.50 225 TYR A N 1
ATOM 1696 C CA . TYR A 1 225 ? -22.983 5.129 49.210 1.00 93.50 225 TYR A CA 1
ATOM 1697 C C . TYR A 1 225 ? -22.173 4.118 48.395 1.00 93.50 225 TYR A C 1
ATOM 1699 O O . TYR A 1 225 ? -21.688 4.448 47.317 1.00 93.50 225 TYR A O 1
ATOM 1707 N N . VAL A 1 226 ? -22.096 2.867 48.860 1.00 91.69 226 VAL A N 1
ATOM 1708 C CA . VAL A 1 226 ? -21.407 1.781 48.145 1.00 91.69 226 VAL A CA 1
ATOM 1709 C C . VAL A 1 226 ? -22.114 1.470 46.824 1.00 91.69 226 VAL A C 1
ATOM 1711 O O . VAL A 1 226 ? -21.475 1.220 45.800 1.00 91.69 226 VAL A O 1
ATOM 1714 N N . VAL A 1 227 ? -23.450 1.490 46.808 1.00 93.38 227 VAL A N 1
ATOM 1715 C CA . VAL A 1 227 ? -24.205 1.209 45.581 1.00 93.38 227 VAL A CA 1
ATOM 1716 C C . VAL A 1 227 ? -24.209 2.408 44.626 1.00 93.38 227 VAL A C 1
ATOM 1718 O O . VAL A 1 227 ? -24.137 2.213 43.414 1.00 93.38 227 VAL A O 1
ATOM 1721 N N . GLU A 1 228 ? -24.222 3.640 45.136 1.00 94.06 228 GLU A N 1
ATOM 1722 C CA . GLU A 1 228 ? -24.034 4.849 44.323 1.00 94.06 228 GLU A CA 1
ATOM 1723 C C . GLU A 1 228 ? -22.653 4.886 43.661 1.00 94.06 228 GLU A C 1
ATOM 1725 O O . GLU A 1 228 ? -22.569 5.151 42.460 1.00 94.06 228 GLU A O 1
ATOM 1730 N N . GLU A 1 229 ? -21.592 4.540 44.393 1.00 96.25 229 GLU A N 1
ATOM 1731 C CA . GLU A 1 229 ? -20.241 4.410 43.840 1.00 96.25 229 GLU A CA 1
ATOM 1732 C C . GLU A 1 229 ? -20.205 3.390 42.691 1.00 96.25 229 GLU A C 1
ATOM 1734 O O . GLU A 1 229 ? -19.674 3.683 41.618 1.00 96.25 229 GLU A O 1
ATOM 1739 N N . ASN A 1 230 ? -20.859 2.234 42.859 1.00 93.25 230 ASN A N 1
ATOM 1740 C CA . ASN A 1 230 ? -20.980 1.234 41.796 1.00 93.25 230 ASN A CA 1
ATOM 1741 C C . ASN A 1 230 ? -21.713 1.776 40.557 1.00 93.25 230 ASN A C 1
ATOM 1743 O O . ASN A 1 230 ? -21.290 1.509 39.432 1.00 93.25 230 ASN A O 1
ATOM 1747 N N . VAL A 1 231 ? -22.793 2.548 40.726 1.00 96.25 231 VAL A N 1
ATOM 1748 C CA . VAL A 1 231 ? -23.496 3.169 39.588 1.00 96.25 231 VAL A CA 1
ATOM 1749 C C . VAL A 1 231 ? -22.570 4.129 38.843 1.00 96.25 231 VAL A C 1
ATOM 1751 O O . VAL A 1 231 ? -22.476 4.035 37.620 1.00 96.25 231 VAL A O 1
ATOM 1754 N N . VAL A 1 232 ? -21.855 4.999 39.562 1.00 97.00 232 VAL A N 1
ATOM 1755 C CA . VAL A 1 232 ? -20.897 5.942 38.961 1.00 97.00 232 VAL A CA 1
ATOM 1756 C C . VAL A 1 232 ? -19.786 5.193 38.223 1.00 97.00 232 VAL A C 1
ATOM 1758 O O . VAL A 1 232 ? -19.447 5.556 37.098 1.00 97.00 232 VAL A O 1
ATOM 1761 N N . PHE A 1 233 ? -19.263 4.110 38.801 1.00 96.38 233 PHE A N 1
ATOM 1762 C CA . PHE A 1 233 ? -18.271 3.254 38.152 1.00 96.38 233 PHE A CA 1
ATOM 1763 C C . PHE A 1 233 ? -18.784 2.690 36.816 1.00 96.38 233 PHE A C 1
ATOM 1765 O O . PHE A 1 233 ? -18.115 2.819 35.790 1.00 96.38 233 PHE A O 1
ATOM 1772 N N . PHE A 1 234 ? -19.995 2.124 36.783 1.00 94.56 234 PHE A N 1
ATOM 1773 C CA . PHE A 1 234 ? -20.562 1.592 35.539 1.00 94.56 234 PHE A CA 1
ATOM 1774 C C . PHE A 1 234 ? -20.942 2.679 34.523 1.00 94.56 234 PHE A C 1
ATOM 1776 O O . PHE A 1 234 ? -20.907 2.419 33.321 1.00 94.56 234 PHE A O 1
ATOM 1783 N N . GLU A 1 235 ? -21.283 3.890 34.965 1.00 96.44 235 GLU A N 1
ATOM 1784 C CA . GLU A 1 235 ? -21.490 5.038 34.073 1.00 96.44 235 GLU A CA 1
ATOM 1785 C C . GLU A 1 235 ? -20.180 5.504 33.426 1.00 96.44 235 GLU A C 1
ATOM 1787 O O . GLU A 1 235 ? -20.155 5.772 32.225 1.00 96.44 235 GLU A O 1
ATOM 1792 N N . GLN A 1 236 ? -19.079 5.527 34.181 1.00 97.06 236 GLN A N 1
ATOM 1793 C CA . GLN A 1 236 ? -17.750 5.814 33.634 1.00 97.06 236 GLN A CA 1
ATOM 1794 C C . GLN A 1 236 ? -17.306 4.744 32.629 1.00 97.06 236 GLN A C 1
ATOM 1796 O O . GLN A 1 236 ? -16.775 5.070 31.569 1.00 97.06 236 GLN A O 1
ATOM 1801 N N . GLU A 1 237 ? -17.551 3.468 32.930 1.00 95.56 237 GLU A N 1
ATOM 1802 C CA . GLU A 1 237 ? -17.259 2.361 32.015 1.00 95.56 237 GLU A CA 1
ATOM 1803 C C . GLU A 1 237 ? -18.094 2.428 30.728 1.00 95.56 237 GLU A C 1
ATOM 1805 O O . GLU A 1 237 ? -17.570 2.169 29.645 1.00 95.56 237 GLU A O 1
ATOM 1810 N N . LEU A 1 238 ? -19.369 2.823 30.821 1.00 96.00 238 LEU A N 1
ATOM 1811 C CA . LEU 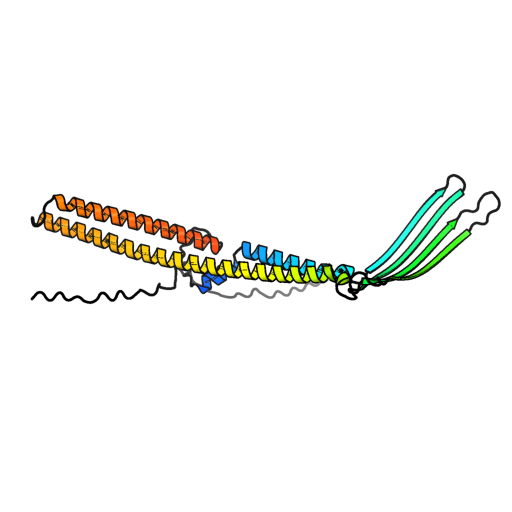A 1 238 ? -20.214 3.058 29.649 1.00 96.00 238 LEU A CA 1
ATOM 1812 C C . LEU A 1 238 ? -19.656 4.192 28.780 1.00 96.00 238 LEU A C 1
ATOM 1814 O O . LEU A 1 238 ? -19.540 4.029 27.568 1.00 96.00 238 LEU A O 1
ATOM 1818 N N . LEU A 1 239 ? -19.262 5.311 29.395 1.00 96.38 239 LEU A N 1
ATOM 1819 C CA . LEU A 1 239 ? -18.688 6.446 28.673 1.00 96.38 239 LEU A CA 1
ATOM 1820 C C . LEU A 1 239 ? -17.400 6.055 27.928 1.00 96.38 239 LEU A C 1
ATOM 1822 O O . LEU A 1 239 ? -17.236 6.394 26.757 1.00 96.38 239 LEU A O 1
ATOM 1826 N N . ARG A 1 240 ? -16.517 5.277 28.567 1.00 96.25 240 ARG A N 1
ATOM 1827 C CA . ARG A 1 240 ? -15.308 4.735 27.920 1.00 96.25 240 ARG A CA 1
ATOM 1828 C C . ARG A 1 240 ? -15.643 3.821 26.741 1.00 96.25 240 ARG A C 1
ATOM 1830 O O . ARG A 1 240 ? -14.987 3.903 25.702 1.00 96.25 240 ARG A O 1
ATOM 1837 N N . ALA A 1 241 ? -16.663 2.972 26.874 1.00 93.75 241 ALA A N 1
ATOM 1838 C CA . ALA A 1 241 ? -17.112 2.106 25.785 1.00 93.75 241 ALA A CA 1
ATOM 1839 C C . ALA A 1 241 ? -17.669 2.916 24.599 1.00 93.75 241 ALA A C 1
ATOM 1841 O O . ALA A 1 241 ? -17.373 2.602 23.445 1.00 93.75 241 ALA A O 1
ATOM 1842 N N . GLU A 1 242 ? -18.403 4.005 24.854 1.00 94.62 242 GLU A N 1
ATOM 1843 C CA . GLU A 1 242 ? -18.855 4.921 23.799 1.00 94.62 242 GLU A CA 1
ATOM 1844 C C . GLU A 1 242 ? -17.686 5.591 23.064 1.00 94.62 242 GLU A C 1
ATOM 1846 O O . GLU A 1 242 ? -17.695 5.686 21.835 1.00 94.62 242 GLU A O 1
ATOM 1851 N N . GLU A 1 243 ? -16.669 6.055 23.791 1.00 95.06 243 GLU A N 1
ATOM 1852 C CA . GLU A 1 243 ? -15.468 6.653 23.198 1.00 95.06 243 GLU A CA 1
ATOM 1853 C C . GLU A 1 243 ? -14.671 5.644 22.362 1.00 95.06 243 GLU A C 1
ATOM 1855 O O . GLU A 1 243 ? -14.214 5.973 21.258 1.00 95.06 243 GLU A O 1
ATOM 1860 N N . SER A 1 244 ? -14.551 4.408 22.854 1.00 93.50 244 SER A N 1
ATOM 1861 C CA . SER A 1 244 ? -13.939 3.293 22.128 1.00 93.50 244 SER A CA 1
ATOM 1862 C C . SER A 1 244 ? -14.674 3.027 20.812 1.00 93.50 244 SER A C 1
ATOM 1864 O O . SER A 1 244 ? -14.056 3.029 19.745 1.00 93.50 244 SER A O 1
ATOM 1866 N N . LEU A 1 245 ? -16.010 2.944 20.848 1.00 92.81 245 LEU A N 1
ATOM 1867 C CA . LEU A 1 245 ? -16.835 2.761 19.654 1.00 92.81 245 LEU A CA 1
ATOM 1868 C C . LEU A 1 245 ? -16.673 3.909 18.650 1.00 92.81 245 LEU A C 1
ATOM 1870 O O . LEU A 1 245 ? -16.503 3.670 17.454 1.00 92.81 245 LEU A O 1
ATOM 1874 N N . ARG A 1 246 ? -16.677 5.167 19.112 1.00 91.50 246 ARG A N 1
ATOM 1875 C CA . ARG A 1 246 ? -16.440 6.329 18.233 1.00 91.50 246 ARG A CA 1
ATOM 1876 C C . ARG A 1 246 ? -15.058 6.281 17.584 1.00 91.50 246 ARG A C 1
ATOM 1878 O O . ARG A 1 246 ? -14.889 6.752 16.462 1.00 91.50 246 ARG A O 1
ATOM 1885 N N . THR A 1 247 ? -14.057 5.755 18.278 1.00 92.56 247 THR A N 1
ATOM 1886 C CA . THR A 1 247 ? -12.693 5.621 17.750 1.00 92.56 247 THR A CA 1
ATOM 1887 C C . THR A 1 247 ? -12.604 4.488 16.729 1.00 92.56 247 THR A C 1
ATOM 1889 O O . THR A 1 247 ? -12.082 4.709 15.637 1.00 92.56 247 THR A O 1
ATOM 1892 N N . ALA A 1 248 ? -13.206 3.329 17.013 1.00 90.94 248 ALA A N 1
ATOM 1893 C CA . ALA A 1 248 ? -13.298 2.211 16.073 1.00 90.94 248 ALA A CA 1
ATOM 1894 C C . ALA A 1 248 ? -14.055 2.596 14.787 1.00 90.94 248 ALA A C 1
ATOM 1896 O O . ALA A 1 248 ? -13.591 2.314 13.682 1.00 90.94 248 ALA A O 1
ATOM 1897 N N . ARG A 1 249 ? -15.174 3.328 14.908 1.00 89.94 249 ARG A N 1
ATOM 1898 C CA . ARG A 1 249 ? -15.928 3.849 13.753 1.00 89.94 249 ARG A CA 1
ATOM 1899 C C . ARG A 1 249 ? -15.114 4.815 12.905 1.00 89.94 249 ARG A C 1
ATOM 1901 O O . ARG A 1 249 ? -15.125 4.688 11.685 1.00 89.94 249 ARG A O 1
ATOM 1908 N N . ARG A 1 250 ? -14.393 5.752 13.533 1.00 89.75 250 ARG A N 1
ATOM 1909 C CA . ARG A 1 250 ? -13.517 6.693 12.814 1.00 89.75 250 ARG A CA 1
ATOM 1910 C C . ARG A 1 250 ? -12.421 5.961 12.048 1.00 89.75 250 ARG A C 1
ATOM 1912 O O . ARG A 1 250 ? -12.277 6.202 10.856 1.00 89.75 250 ARG A O 1
ATOM 1919 N N . ARG A 1 251 ? -11.740 5.006 12.688 1.00 89.94 251 ARG A N 1
ATOM 1920 C CA . ARG A 1 251 ? -10.720 4.177 12.033 1.00 89.94 251 ARG A CA 1
ATOM 1921 C C . ARG A 1 251 ? -11.280 3.437 10.815 1.00 89.94 251 ARG A C 1
ATOM 1923 O O . ARG A 1 251 ? -10.674 3.443 9.748 1.00 89.94 251 ARG A O 1
ATOM 1930 N N . MET A 1 252 ? -12.460 2.832 10.948 1.00 87.75 252 MET A N 1
ATOM 1931 C CA . MET A 1 252 ? -13.113 2.141 9.834 1.00 87.75 252 MET A CA 1
ATOM 1932 C C . MET A 1 252 ? -13.529 3.110 8.714 1.00 87.75 252 MET A C 1
ATOM 1934 O O . MET A 1 252 ? -13.356 2.808 7.534 1.00 87.75 252 MET A O 1
ATOM 1938 N N . ALA A 1 253 ? -14.043 4.292 9.061 1.00 86.62 253 ALA A N 1
ATOM 1939 C CA . ALA A 1 253 ? -14.398 5.323 8.089 1.00 86.62 253 ALA A CA 1
ATOM 1940 C C . ALA A 1 253 ? -13.172 5.820 7.303 1.00 86.62 253 ALA A C 1
ATOM 1942 O O . ALA A 1 253 ? -13.256 5.953 6.082 1.00 86.62 253 ALA A O 1
ATOM 1943 N N . GLU A 1 254 ? -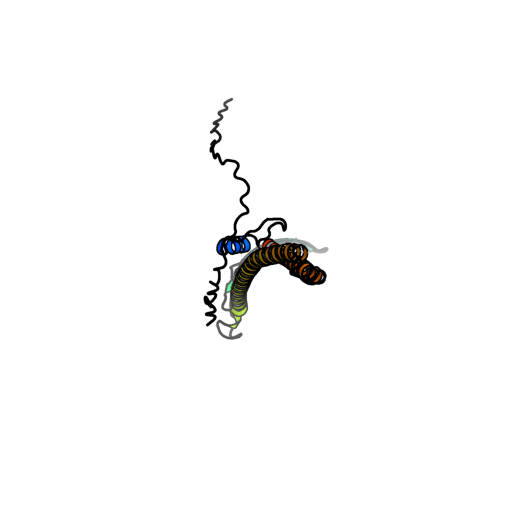12.033 6.016 7.973 1.00 86.69 254 GLU A N 1
ATOM 1944 C CA . GLU A 1 254 ? -10.759 6.392 7.347 1.00 86.69 254 GLU A CA 1
ATOM 1945 C C . GLU A 1 254 ? -10.305 5.349 6.314 1.00 86.69 254 GLU A C 1
ATOM 1947 O O . GLU A 1 254 ? -10.017 5.705 5.170 1.00 86.69 254 GLU A O 1
ATOM 1952 N N . LEU A 1 255 ? -10.333 4.057 6.664 1.00 86.12 255 LEU A N 1
ATOM 1953 C CA . LEU A 1 255 ? -9.958 2.966 5.751 1.00 86.12 255 LEU A CA 1
ATOM 1954 C C . LEU A 1 255 ? -10.880 2.854 4.530 1.00 86.12 255 LEU A C 1
ATOM 1956 O O . LEU A 1 255 ? -10.438 2.492 3.437 1.00 86.12 255 LEU A O 1
ATOM 1960 N N . LEU A 1 256 ? -12.162 3.179 4.703 1.00 84.00 256 LEU A N 1
ATOM 1961 C CA . LEU A 1 256 ? -13.161 3.177 3.634 1.00 84.00 256 LEU A CA 1
ATOM 1962 C C . LEU A 1 256 ? -13.177 4.482 2.822 1.00 84.00 256 LEU A C 1
ATOM 1964 O O . LEU A 1 256 ? -13.913 4.560 1.830 1.00 84.00 256 LEU A O 1
ATOM 1968 N N . ALA A 1 257 ? -12.378 5.482 3.213 1.00 80.56 257 ALA A N 1
ATOM 1969 C CA . ALA A 1 257 ? -12.414 6.849 2.694 1.00 80.56 257 ALA A CA 1
ATOM 1970 C C . ALA A 1 257 ? -13.828 7.468 2.748 1.00 80.56 257 ALA A C 1
ATOM 1972 O O . ALA A 1 257 ? -14.262 8.169 1.831 1.00 80.56 257 ALA A O 1
ATOM 1973 N N . LEU A 1 258 ? -14.569 7.169 3.818 1.00 77.12 258 LEU A N 1
ATOM 1974 C CA . LEU A 1 258 ? -15.881 7.739 4.107 1.00 77.12 258 LEU A CA 1
ATOM 1975 C C . LEU A 1 258 ? -15.738 8.957 5.031 1.00 77.12 258 LEU A C 1
ATOM 1977 O O . LEU A 1 258 ? -14.811 9.012 5.841 1.00 77.12 258 LEU A O 1
ATOM 1981 N N . PRO A 1 259 ? -16.662 9.932 4.958 1.00 69.69 259 PRO A N 1
ATOM 1982 C CA . PRO A 1 259 ? -16.719 10.993 5.953 1.00 69.69 259 PRO A CA 1
ATOM 1983 C C . PRO A 1 259 ? -16.923 10.393 7.353 1.00 69.69 259 PRO A C 1
ATOM 1985 O O . PRO A 1 259 ? -17.746 9.496 7.542 1.00 69.69 259 PRO A O 1
ATOM 1988 N N . ALA A 1 260 ? -16.176 10.912 8.331 1.00 59.03 260 ALA A N 1
ATOM 1989 C CA . ALA A 1 260 ? -16.078 10.377 9.694 1.00 59.03 260 ALA A CA 1
ATOM 1990 C C . ALA A 1 260 ? -17.405 10.349 10.485 1.00 59.03 260 ALA A C 1
ATOM 1992 O O . ALA A 1 260 ? -17.469 9.731 11.544 1.00 59.03 260 ALA A O 1
ATOM 1993 N N . GLU A 1 261 ? -18.456 11.004 9.984 1.00 57.59 261 GLU A N 1
ATOM 1994 C CA . GLU A 1 261 ? -19.760 11.149 10.648 1.00 57.59 261 GLU A CA 1
ATOM 1995 C C . GLU A 1 261 ? -20.808 10.102 10.220 1.00 57.59 261 GLU A C 1
ATOM 1997 O O . GLU A 1 261 ? -21.953 10.156 10.663 1.00 57.59 261 GLU A O 1
ATOM 2002 N N . GLY A 1 262 ? -20.450 9.131 9.371 1.00 57.66 262 GLY A N 1
ATOM 2003 C CA . GLY A 1 262 ? -21.366 8.050 8.997 1.00 57.66 262 GLY A CA 1
ATOM 2004 C C . GLY A 1 262 ? -21.655 7.089 10.160 1.00 57.66 262 GLY A C 1
ATOM 2005 O O . GLY A 1 262 ? -20.728 6.527 10.741 1.00 57.66 262 GLY A O 1
ATOM 2006 N N . ASP A 1 263 ? -22.935 6.848 10.473 1.00 62.06 263 ASP A N 1
ATOM 2007 C CA . ASP A 1 263 ? -23.383 5.788 11.396 1.00 62.06 263 ASP A CA 1
ATOM 2008 C C . ASP A 1 263 ? -23.120 4.410 10.762 1.00 62.06 263 ASP A C 1
ATOM 2010 O O . ASP A 1 263 ? -23.975 3.826 10.098 1.00 62.06 263 ASP A O 1
ATOM 2014 N N . LEU A 1 264 ? -21.886 3.921 10.891 1.00 63.41 264 LEU A N 1
ATOM 2015 C CA . LEU A 1 264 ? -21.478 2.597 10.432 1.00 63.41 264 LEU A CA 1
ATOM 2016 C C . LEU A 1 264 ? -21.876 1.571 11.495 1.00 63.41 264 LEU A C 1
ATOM 2018 O O . LEU A 1 264 ? -21.387 1.631 12.625 1.00 63.41 264 LEU A O 1
ATOM 2022 N N . LYS A 1 265 ? -22.750 0.635 11.114 1.00 64.62 265 LYS A N 1
ATOM 2023 C CA . LYS A 1 265 ? -23.180 -0.494 11.946 1.00 64.62 265 LYS A CA 1
ATOM 2024 C C . LYS A 1 265 ? -22.770 -1.812 11.307 1.00 64.62 265 LYS A C 1
ATOM 2026 O O . LYS A 1 265 ? -22.876 -1.977 10.085 1.00 64.62 265 LYS A O 1
ATOM 2031 N N . VAL A 1 266 ? -22.309 -2.741 12.135 1.00 65.38 266 VAL A N 1
ATOM 2032 C CA . VAL A 1 266 ? -21.893 -4.078 11.707 1.00 65.38 266 VAL A CA 1
ATOM 2033 C C . VAL A 1 266 ? -23.130 -4.955 11.463 1.00 65.38 266 VAL A C 1
ATOM 2035 O O . VAL A 1 266 ? -24.061 -4.949 12.263 1.00 65.38 266 VAL A O 1
ATOM 2038 N N . GLN A 1 267 ? -23.169 -5.679 10.333 1.00 61.62 267 GLN A N 1
ATOM 2039 C CA . GLN A 1 267 ? -24.231 -6.665 10.050 1.00 61.62 267 GLN A CA 1
ATOM 2040 C C . GLN A 1 267 ? -23.981 -8.024 10.701 1.00 61.62 267 GLN A C 1
ATOM 2042 O O . GLN A 1 267 ? -24.944 -8.677 11.096 1.00 61.62 267 GLN A O 1
ATOM 2047 N N . ASP A 1 268 ? -22.725 -8.479 10.753 1.00 58.94 268 ASP A N 1
ATOM 2048 C CA . ASP A 1 268 ? -22.422 -9.800 11.292 1.00 58.94 268 ASP A CA 1
ATOM 2049 C C . ASP A 1 268 ? -22.528 -9.741 12.817 1.00 58.94 268 ASP A C 1
ATOM 2051 O O . ASP A 1 268 ? -21.723 -9.098 13.494 1.00 58.94 268 ASP A O 1
ATOM 2055 N N . GLU A 1 269 ? -23.538 -10.414 13.370 1.00 54.38 269 GLU A N 1
ATOM 2056 C CA . GLU A 1 269 ? -23.577 -10.658 14.805 1.00 54.38 269 GLU A CA 1
ATOM 2057 C C . GLU A 1 269 ? -22.332 -11.464 15.185 1.00 54.38 269 GLU A C 1
ATOM 2059 O O . GLU A 1 269 ? -22.099 -12.565 14.677 1.00 54.38 269 GLU A O 1
ATOM 2064 N N . LEU A 1 270 ? -21.533 -10.924 16.110 1.00 54.94 270 LEU A N 1
ATOM 2065 C CA . LEU A 1 270 ? -20.558 -11.722 16.841 1.00 54.94 270 LEU A CA 1
ATOM 2066 C C . LEU A 1 270 ? -21.298 -12.943 17.379 1.00 54.94 270 LEU A C 1
ATOM 2068 O O . LEU A 1 270 ? -22.232 -12.789 18.171 1.00 54.94 270 LEU A O 1
ATOM 2072 N N . ALA A 1 271 ? -20.901 -14.139 16.933 1.00 42.22 271 ALA A N 1
ATOM 2073 C CA . ALA A 1 271 ? -21.432 -15.382 17.463 1.00 42.22 271 ALA A CA 1
ATOM 2074 C C . ALA A 1 271 ? -21.323 -15.300 18.986 1.00 42.22 271 ALA A C 1
ATOM 2076 O O . ALA A 1 271 ? -20.215 -15.284 19.528 1.00 42.22 271 ALA A O 1
ATOM 2077 N N . LYS A 1 272 ? -22.469 -15.154 19.669 1.00 43.75 272 LYS A N 1
ATOM 2078 C CA . LYS A 1 272 ? -22.510 -15.130 21.128 1.00 43.75 272 LYS A CA 1
ATOM 2079 C C . LYS A 1 272 ? -21.763 -16.379 21.579 1.00 43.75 272 LYS A C 1
ATOM 2081 O O . LYS A 1 272 ? -22.213 -17.470 21.223 1.00 43.75 272 LYS A O 1
ATOM 2086 N N . PRO A 1 273 ? -20.669 -16.275 22.353 1.00 42.81 273 PRO A N 1
ATOM 2087 C CA . PRO A 1 273 ? -20.268 -17.430 23.121 1.00 42.81 273 PRO A CA 1
ATOM 2088 C C . PRO A 1 273 ? -21.481 -17.728 23.997 1.00 42.81 273 PRO A C 1
ATOM 2090 O O . PRO A 1 273 ? -21.879 -16.894 24.816 1.00 42.81 273 PRO A O 1
ATOM 2093 N N . GLU A 1 274 ? -22.152 -18.852 23.745 1.00 38.69 274 GLU A N 1
ATOM 2094 C CA . GLU A 1 274 ? -23.107 -19.395 24.695 1.00 38.69 274 GLU A CA 1
ATOM 2095 C C . GLU A 1 274 ? -22.325 -19.555 25.993 1.00 38.69 274 GLU A C 1
ATOM 2097 O O . GLU A 1 274 ? -21.543 -20.487 26.172 1.00 38.69 274 GLU A O 1
ATOM 2102 N N . LEU A 1 275 ? -22.481 -18.579 26.886 1.00 41.75 275 LEU A N 1
ATOM 2103 C CA . LEU A 1 275 ? -22.178 -18.742 28.288 1.00 41.75 275 LEU A CA 1
ATOM 2104 C C . LEU A 1 275 ? -23.118 -19.851 28.749 1.00 41.75 275 LEU A C 1
ATOM 2106 O O . LEU A 1 275 ? -24.244 -19.591 29.170 1.00 41.75 275 LEU A O 1
ATOM 2110 N N . GLN A 1 276 ? -22.659 -21.098 28.622 1.00 36.19 276 GLN A N 1
ATOM 2111 C CA . GLN A 1 276 ? -23.149 -22.198 29.427 1.00 36.19 276 GLN A CA 1
ATOM 2112 C C . GLN A 1 276 ? -22.818 -21.804 30.859 1.00 36.19 276 GLN A C 1
ATOM 2114 O O . GLN A 1 276 ? -21.737 -22.084 31.365 1.00 36.19 276 GLN A O 1
ATOM 2119 N N . VAL A 1 277 ? -23.717 -21.047 31.482 1.00 47.41 277 VAL A N 1
ATOM 2120 C CA . VAL A 1 277 ? -23.731 -20.895 32.926 1.00 47.41 277 VAL A CA 1
ATOM 2121 C C . VAL A 1 277 ? -24.116 -22.286 33.419 1.00 47.41 277 VAL A C 1
ATOM 2123 O O . VAL A 1 277 ? -25.255 -22.691 33.174 1.00 47.41 277 VAL A O 1
ATOM 2126 N N . PRO A 1 278 ? -23.199 -23.078 34.011 1.00 43.25 278 PRO A N 1
ATOM 2127 C CA . PRO A 1 278 ? -23.607 -24.332 34.610 1.00 43.25 278 PRO A CA 1
ATOM 2128 C C . PRO A 1 278 ? -24.661 -23.980 35.651 1.00 43.25 278 PRO A C 1
ATOM 2130 O O . PRO A 1 278 ? -24.415 -23.168 36.546 1.00 43.25 278 PRO A O 1
ATOM 2133 N N . ASP A 1 279 ? -25.845 -24.550 35.462 1.00 43.16 279 ASP A N 1
ATOM 2134 C CA . ASP A 1 279 ? -27.027 -24.367 36.287 1.00 43.16 279 ASP A CA 1
ATOM 2135 C C . ASP A 1 279 ? -26.719 -24.967 37.666 1.00 43.16 279 ASP A C 1
ATOM 2137 O O . ASP A 1 279 ? -27.059 -26.109 37.980 1.00 43.16 279 ASP A O 1
ATOM 2141 N N . ARG A 1 280 ? -25.941 -24.244 38.480 1.00 44.97 280 ARG A N 1
ATOM 2142 C CA . ARG A 1 280 ? -25.595 -24.664 39.832 1.00 44.97 280 ARG A CA 1
ATOM 2143 C C . ARG A 1 280 ? -26.822 -24.402 40.684 1.00 44.97 280 ARG A C 1
ATOM 2145 O O . ARG A 1 280 ? -26.890 -23.425 41.425 1.00 44.97 280 ARG A O 1
ATOM 2152 N N . LYS A 1 281 ? -27.798 -25.304 40.569 1.00 41.66 281 LYS A N 1
ATOM 2153 C CA . LYS A 1 281 ? -28.795 -25.526 41.606 1.00 41.66 281 LYS A CA 1
ATOM 2154 C C . LYS A 1 281 ? -28.019 -25.824 42.880 1.00 41.66 281 LYS A C 1
ATOM 2156 O O . LYS A 1 281 ? -27.455 -26.902 43.050 1.00 41.66 281 LYS A O 1
ATOM 2161 N N . VAL A 1 282 ? -27.910 -24.809 43.727 1.00 47.00 282 VAL A N 1
ATOM 2162 C CA . VAL A 1 282 ? -27.479 -24.957 45.108 1.00 47.00 282 VAL A CA 1
ATOM 2163 C C . VAL A 1 282 ? -28.562 -25.800 45.774 1.00 47.00 282 VAL A C 1
ATOM 2165 O O . VAL A 1 282 ? -29.627 -25.294 46.115 1.00 47.00 282 VAL A O 1
ATOM 2168 N N . ALA A 1 283 ? -28.319 -27.106 45.875 1.00 38.34 283 ALA A N 1
ATOM 2169 C CA . ALA A 1 283 ? -29.006 -27.937 46.845 1.00 38.34 283 ALA A CA 1
ATOM 2170 C C . ALA A 1 283 ? -28.460 -27.523 48.216 1.00 38.34 283 ALA A C 1
ATOM 2172 O O . ALA A 1 283 ? -27.314 -27.818 48.553 1.00 38.34 283 ALA A O 1
ATOM 2173 N N . LEU A 1 284 ? -29.246 -26.720 48.928 1.00 43.84 284 LEU A N 1
ATOM 2174 C CA . LEU A 1 284 ? -29.157 -26.607 50.374 1.00 43.84 284 LEU A CA 1
ATOM 2175 C C . LEU A 1 284 ? -29.870 -27.846 50.924 1.00 43.84 284 LEU A C 1
ATOM 2177 O O . LEU A 1 284 ? -31.098 -27.880 50.901 1.00 43.84 284 LEU A O 1
ATOM 2181 N N . ASP A 1 285 ? -29.090 -28.837 51.347 1.00 42.06 285 ASP A N 1
ATOM 2182 C CA . ASP A 1 285 ? -29.483 -29.826 52.356 1.00 42.06 285 ASP A CA 1
ATOM 2183 C C . ASP A 1 285 ? -28.704 -29.519 53.643 1.00 42.06 285 ASP A C 1
ATOM 2185 O O . ASP A 1 285 ? -27.498 -29.180 53.530 1.00 42.06 285 ASP A O 1
#

pLDDT: mean 78.41, std 20.74, range [29.34, 97.62]

Sequence (285 aa):
MLFITALAFGPLAAKAAHADEVPQSPSLSRLGAVRRAVSSNLVLLTKRLEMRRQHLLARAAWQPYSPSLILEADYRKAEADAFGREQVLSYAAGVALKTPIGTTVGASVGMNQGLAPASTTGAQSGYAADGEVSLNVTQPLLRGGWLQGAALPLREAELLDSIQRELFRDELNALIAEVDAAYWDLAVAEADLAIKTRSRDRARQQRDDTGENIRRGILAPGEIYVVEENVVFFEQELLRAEESLRTARRRMAELLALPAEGDLKVQDELAKPELQVPDRKVALD

Secondary structure (DSSP, 8-state):
---------------------------B-HHHHHHHHHHH-HHHHHHHHHHHHHHHHHHHTTGGGSPEEEEEEEEEEEEETTTEEEEEEEEEEEEEEE-TTS-EEEEEEEEEEEEEPPPTTTPPPEEEEEEEEEEEEE--SSSSSTTTTTSHHHHHHHHHHHHHHHHHHHHHHHHHHHHHHHHHHHHHHHHHHHHHHHHHHHHHHHHHHHHHHHHTTSS-TTHHHHHHHHHHHHHHHHHHHHHHHHHHHHHHHHHTT--TT----B-S-----------------

Radius of gyration: 42.45 Å; chains: 1; bounding box: 82×66×122 Å

Foldseek 3Di:
DDDDDDDDDDDPPPDDDDDDDDPPQPADELVNLLVLLCVPPVVLVVLVVVLVVLVVVLVVLCVLQDKDKDWDWDWDWDQDVQFGIKIKIKTKIKIWGAHLQGKIKMWMKMKIWIFGDAHPPDRDGDTDIDIDIDIDIDHDDDPPDRHCVSNVSSVVSVVSSVVSVVVSVVVSVVLSVQLSVLLVLLLVLVVQLVVLVVQLVVLVVVLVVVVVCVVVVNDDPVVSVVSVVSNVVSVVSNVVSVVSNLVSQQSSCVSSVHDSPRPHHHPDNDPPPPPPPPPPPPPDD